Protein AF-0000000083739639 (afdb_homodimer)

Nearest PDB structures (foldseek):
  6gbi-assembly1_A  TM=9.596E-01  e=5.042E-17  Homo sapiens
  6ib6-assembly1_A  TM=8.049E-01  e=4.295E-11  Homo sapiens
  6zso-assembly1_A  TM=8.473E-01  e=1.471E-09  Homo sapiens
  6ion-assembly1_A  TM=6.118E-01  e=7.808E-02  Homo sapiens
  1ywh-assembly2_A  TM=6.141E-01  e=2.746E-01  Homo sapiens

Foldseek 3Di:
DPPPPDPVVVVVVVVVVVVVVVVVPDDDDDPVCQQVDDDPPAPDGPWADAQFDWFDQDLCRSRVPGDDDIADPQFFKKKWKFKAALVQGTGTIGIHTHHCVVAPDFFWDQPVPPRMIMGMAIEGGHHPPSDHDRHRVRRYYYYDDPPCPVPCPVPCPVPCPPPVPPCVVCPVPPDDD/DPPPPDPVVVVVVVVVVVVVCVVVPDDDDDPVCQQVDDDPPAPDGPWADAQFDWFDQDLCRSRVPGDDDIADPQFFKKKWKFKAALVQGTGTIGIHTHHCVVAPDFAWDQPVVPRMIMGMAMEGGHHPPSDHDRHRVRRYYYYDDPPCPVPCPVPCPVPCPVPVPPCVVPPDDDPDD

Structure (mmCIF, N/CA/C/O backbone):
data_AF-0000000083739639-model_v1
#
loop_
_entity.id
_entity.type
_entity.pdbx_description
1 polymer 'Ly6/PLAUR domain-containing protein 6'
#
loop_
_atom_site.group_PDB
_atom_site.id
_atom_site.type_symbol
_atom_site.label_atom_id
_atom_site.label_alt_id
_atom_site.label_comp_id
_atom_site.label_asym_id
_atom_site.label_entity_id
_atom_site.label_seq_id
_atom_site.pdbx_PDB_ins_code
_atom_site.Cartn_x
_atom_site.Cartn_y
_atom_site.Cartn_z
_atom_site.occupancy
_atom_site.B_iso_or_equiv
_atom_site.auth_seq_id
_atom_site.auth_comp_id
_atom_site.auth_asym_id
_atom_site.auth_atom_id
_atom_site.pdbx_PDB_model_num
ATOM 1 N N . MET A 1 1 ? -12.094 55.438 -27.062 1 31.75 1 MET A N 1
ATOM 2 C CA . MET A 1 1 ? -11.531 55.406 -25.703 1 31.75 1 MET A CA 1
ATOM 3 C C . MET A 1 1 ? -11.375 53.969 -25.203 1 31.75 1 MET A C 1
ATOM 5 O O . MET A 1 1 ? -12.375 53.281 -24.969 1 31.75 1 MET A O 1
ATOM 9 N N . MET A 1 2 ? -10.508 53.156 -25.875 1 42.41 2 MET A N 1
ATOM 10 C CA . MET A 1 2 ? -10.102 51.812 -25.531 1 42.41 2 MET A CA 1
ATOM 11 C C . MET A 1 2 ? -9.727 51.719 -24.047 1 42.41 2 MET A C 1
ATOM 13 O O . MET A 1 2 ? -8.914 52.5 -23.562 1 42.41 2 MET A O 1
ATOM 17 N N . ALA A 1 3 ? -10.711 51.438 -23.188 1 51.47 3 ALA A N 1
ATOM 18 C CA . ALA A 1 3 ? -10.484 51.25 -21.75 1 51.47 3 ALA A CA 1
ATOM 19 C C . ALA A 1 3 ? -9.203 50.469 -21.5 1 51.47 3 ALA A C 1
ATOM 21 O O . ALA A 1 3 ? -9.008 49.375 -22.078 1 51.47 3 ALA A O 1
ATOM 22 N N . HIS A 1 4 ? -8.062 51.031 -21.359 1 52.66 4 HIS A N 1
ATOM 23 C CA . HIS A 1 4 ? -6.809 50.531 -20.797 1 52.66 4 HIS A CA 1
ATOM 24 C C . HIS A 1 4 ? -7.066 49.656 -19.594 1 52.66 4 HIS A C 1
ATOM 26 O O . HIS A 1 4 ? -7.426 50.156 -18.516 1 52.66 4 HIS A O 1
ATOM 32 N N . TRP A 1 5 ? -7.68 48.562 -19.812 1 58.59 5 TRP A N 1
ATOM 33 C CA . TRP A 1 5 ? -7.68 47.656 -18.656 1 58.59 5 TRP A CA 1
ATOM 34 C C . TRP A 1 5 ? -6.332 47.688 -17.938 1 58.59 5 TRP A C 1
ATOM 36 O O . TRP A 1 5 ? -5.289 47.438 -18.547 1 58.59 5 TRP A O 1
ATOM 46 N N . PRO A 1 6 ? -6.254 48.312 -16.75 1 66.88 6 PRO A N 1
ATOM 47 C CA . PRO A 1 6 ? -4.973 48.531 -16.062 1 66.88 6 PRO A CA 1
ATOM 48 C C . PRO A 1 6 ? -4.172 47.25 -15.875 1 66.88 6 PRO A C 1
ATOM 50 O O . PRO A 1 6 ? -4.754 46.156 -15.789 1 66.88 6 PRO A O 1
ATOM 53 N N . LYS A 1 7 ? -2.846 47.156 -16.25 1 74.31 7 LYS A N 1
ATOM 54 C CA . LYS A 1 7 ? -1.815 46.156 -16.016 1 74.31 7 LYS A CA 1
ATOM 55 C C . LYS A 1 7 ? -2.064 45.406 -14.711 1 74.31 7 LYS A C 1
ATOM 57 O O . LYS A 1 7 ? -1.839 44.188 -14.633 1 74.31 7 LYS A O 1
ATOM 62 N N . VAL A 1 8 ? -2.805 46.031 -13.805 1 76.44 8 VAL A N 1
ATOM 63 C CA . VAL A 1 8 ? -3.033 45.469 -12.484 1 76.44 8 VAL A CA 1
ATOM 64 C C . VAL A 1 8 ? -4.078 44.344 -12.578 1 76.44 8 VAL A C 1
ATOM 66 O O . VAL A 1 8 ? -3.963 43.312 -11.914 1 76.44 8 VAL A O 1
ATOM 69 N N . ALA A 1 9 ? -4.98 44.531 -13.531 1 79.94 9 ALA A N 1
ATOM 70 C CA . ALA A 1 9 ? -6.039 43.531 -13.664 1 79.94 9 ALA A CA 1
ATOM 71 C C . ALA A 1 9 ? -5.5 42.219 -14.234 1 79.94 9 ALA A C 1
ATOM 73 O O . ALA A 1 9 ? -5.906 41.125 -13.82 1 79.94 9 ALA A O 1
ATOM 74 N N . TRP A 1 10 ? -4.531 42.344 -15.117 1 79.56 10 TRP A N 1
ATOM 75 C CA . TRP A 1 10 ? -3.936 41.156 -15.727 1 79.56 10 TRP A CA 1
ATOM 76 C C . TRP A 1 10 ? -3.125 40.375 -14.695 1 79.56 10 TRP A C 1
ATOM 78 O O . TRP A 1 10 ? -3.184 39.125 -14.664 1 79.56 10 TRP A O 1
ATOM 88 N N . VAL A 1 11 ? -2.434 41.125 -13.836 1 79.12 11 VAL A N 1
ATOM 89 C CA . VAL A 1 11 ? -1.638 40.469 -12.805 1 79.12 11 VAL A CA 1
ATOM 90 C C . VAL A 1 11 ? -2.559 39.75 -11.82 1 79.12 11 VAL A C 1
ATOM 92 O O . VAL A 1 11 ? -2.27 38.625 -11.398 1 79.12 11 VAL A O 1
ATOM 95 N N . LEU A 1 12 ? -3.719 40.375 -11.602 1 80 12 LEU A N 1
ATOM 96 C CA . LEU A 1 12 ? -4.668 39.75 -10.68 1 80 12 LEU A CA 1
ATOM 97 C C . LEU A 1 12 ? -5.281 38.5 -11.297 1 80 12 LEU A C 1
ATOM 99 O O . LEU A 1 12 ? -5.441 37.469 -10.617 1 80 12 LEU A O 1
ATOM 103 N N . LEU A 1 13 ? -5.555 38.594 -12.523 1 80.12 13 LEU A N 1
ATOM 104 C CA . LEU A 1 13 ? -6.109 37.438 -13.219 1 80.12 13 LEU A CA 1
ATOM 105 C C . LEU A 1 13 ? -5.105 36.312 -13.25 1 80.12 13 LEU A C 1
ATOM 107 O O . LEU A 1 13 ? -5.469 35.156 -13.039 1 80.12 13 LEU A O 1
ATOM 111 N N . LEU A 1 14 ? -3.852 36.625 -13.5 1 80.25 14 LEU A N 1
ATOM 112 C CA . LEU A 1 14 ? -2.814 35.594 -13.562 1 80.25 14 LEU A CA 1
ATOM 113 C C . LEU A 1 14 ? -2.58 34.969 -12.188 1 80.25 14 LEU A C 1
ATOM 115 O O . LEU A 1 14 ? -2.328 33.75 -12.086 1 80.25 14 LEU A O 1
ATOM 119 N N . THR A 1 15 ? -2.721 35.719 -11.195 1 77.25 15 THR A N 1
ATOM 120 C CA . THR A 1 15 ? -2.547 35.188 -9.844 1 77.25 15 THR A CA 1
ATOM 121 C C . THR A 1 15 ? -3.723 34.312 -9.461 1 77.25 15 THR A C 1
ATOM 123 O O . THR A 1 15 ? -3.537 33.281 -8.82 1 77.25 15 THR A O 1
ATOM 126 N N . VAL A 1 16 ? -4.875 34.625 -9.828 1 76.19 16 VAL A N 1
ATOM 127 C CA . VAL A 1 16 ? -6.051 33.844 -9.516 1 76.19 16 VAL A CA 1
ATOM 128 C C . VAL A 1 16 ? -5.984 32.5 -10.273 1 76.19 16 VAL A C 1
ATOM 130 O O . VAL A 1 16 ? -6.309 31.453 -9.719 1 76.19 16 VAL A O 1
ATOM 133 N N . ILE A 1 17 ? -5.551 32.562 -11.406 1 72 17 ILE A N 1
ATOM 134 C CA . ILE A 1 17 ? -5.434 31.359 -12.203 1 72 17 ILE A CA 1
ATOM 135 C C . ILE A 1 17 ? -4.348 30.453 -11.617 1 72 17 ILE A C 1
ATOM 137 O O . ILE A 1 17 ? -4.527 29.25 -11.531 1 72 17 ILE A O 1
ATOM 141 N N . ALA A 1 18 ? -3.234 31.062 -11.203 1 67.62 18 ALA A N 1
ATOM 142 C CA . ALA A 1 18 ? -2.162 30.281 -10.586 1 67.62 18 ALA A CA 1
ATOM 143 C C . ALA A 1 18 ? -2.641 29.625 -9.297 1 67.62 18 ALA A C 1
ATOM 145 O O . ALA A 1 18 ? -2.352 28.438 -9.055 1 67.62 18 ALA A O 1
ATOM 146 N N . ASP A 1 19 ? -3.373 30.312 -8.539 1 65.56 19 ASP A N 1
ATOM 147 C CA . ASP A 1 19 ? -3.932 29.781 -7.305 1 65.56 19 ASP A CA 1
ATOM 148 C C . ASP A 1 19 ? -4.91 28.641 -7.598 1 65.56 19 ASP A C 1
ATOM 150 O O . ASP A 1 19 ? -4.93 27.641 -6.883 1 65.56 19 ASP A O 1
ATOM 154 N N . TRP A 1 20 ? -5.711 28.891 -8.578 1 63.62 20 TRP A N 1
ATOM 155 C CA . TRP A 1 20 ? -6.66 27.859 -8.977 1 63.62 20 TRP A CA 1
ATOM 156 C C . TRP A 1 20 ? -5.93 26.609 -9.477 1 63.62 20 TRP A C 1
ATOM 158 O O . TRP A 1 20 ? -6.328 25.484 -9.164 1 63.62 20 TRP A O 1
ATOM 168 N N . LEU A 1 21 ? -4.918 26.875 -10.148 1 60.72 21 LEU A N 1
ATOM 169 C CA . LEU A 1 21 ? -4.117 25.766 -10.648 1 60.72 21 LEU A CA 1
ATOM 170 C C . LEU A 1 21 ? -3.445 25.016 -9.5 1 60.72 21 LEU A C 1
ATOM 172 O O . LEU A 1 21 ? -3.381 23.781 -9.508 1 60.72 21 LEU A O 1
ATOM 176 N N . GLU A 1 22 ? -2.953 25.797 -8.609 1 59.5 22 GLU A N 1
ATOM 177 C CA . GLU A 1 22 ? -2.35 25.172 -7.445 1 59.5 22 GLU A CA 1
ATOM 178 C C . GLU A 1 22 ? -3.393 24.406 -6.629 1 59.5 22 GLU A C 1
ATOM 180 O O . GLU A 1 22 ? -3.127 23.297 -6.145 1 59.5 22 GLU A O 1
ATOM 185 N N . ALA A 1 23 ? -4.438 25.062 -6.406 1 57.44 23 ALA A N 1
ATOM 186 C CA . ALA A 1 23 ? -5.52 24.422 -5.668 1 57.44 23 ALA A CA 1
ATOM 187 C C . ALA A 1 23 ? -6.02 23.172 -6.395 1 57.44 23 ALA A C 1
ATOM 189 O O . ALA A 1 23 ? -6.34 22.172 -5.762 1 57.44 23 ALA A O 1
ATOM 190 N N . ALA A 1 24 ? -6.25 23.359 -7.723 1 54.12 24 ALA A N 1
ATOM 191 C CA . ALA A 1 24 ? -6.73 22.234 -8.523 1 54.12 24 ALA A CA 1
ATOM 192 C C . ALA A 1 24 ? -5.715 21.094 -8.531 1 54.12 24 ALA A C 1
ATOM 194 O O . ALA A 1 24 ? -6.09 19.922 -8.625 1 54.12 24 ALA A O 1
ATOM 195 N N . GLN A 1 25 ? -4.453 21.484 -8.406 1 55.44 25 GLN A N 1
ATOM 196 C CA . GLN A 1 25 ? -3.432 20.453 -8.562 1 55.44 25 GLN A CA 1
ATOM 197 C C . GLN A 1 25 ? -3.195 19.719 -7.246 1 55.44 25 GLN A C 1
ATOM 199 O O . GLN A 1 25 ? -2.602 18.641 -7.23 1 55.44 25 GLN A O 1
ATOM 204 N N . SER A 1 26 ? -3.812 20.203 -6.168 1 63.97 26 SER A N 1
ATOM 205 C CA . SER A 1 26 ? -3.312 19.594 -4.941 1 63.97 26 SER A CA 1
ATOM 206 C C . SER A 1 26 ? -4.156 18.375 -4.543 1 63.97 26 SER A C 1
ATOM 208 O O . SER A 1 26 ? -5.305 18.531 -4.117 1 63.97 26 SER A O 1
ATOM 210 N N . ARG A 1 27 ? -3.963 17.328 -5.223 1 81.69 27 ARG A N 1
ATOM 211 C CA . ARG A 1 27 ? -4.711 16.141 -4.816 1 81.69 27 ARG A CA 1
ATOM 212 C C . ARG A 1 27 ? -4.012 15.414 -3.672 1 81.69 27 ARG A C 1
ATOM 214 O O . ARG A 1 27 ? -2.816 15.617 -3.443 1 81.69 27 ARG A O 1
ATOM 221 N N . ASP A 1 28 ? -4.879 14.727 -2.943 1 87.75 28 ASP A N 1
ATOM 222 C CA . ASP A 1 28 ? -4.312 14.008 -1.806 1 87.75 28 ASP A CA 1
ATOM 223 C C . ASP A 1 28 ? -3.646 12.711 -2.254 1 87.75 28 ASP A C 1
ATOM 225 O O . ASP A 1 28 ? -3.957 12.188 -3.324 1 87.75 28 ASP A O 1
ATOM 229 N N . PHE A 1 29 ? -2.705 12.266 -1.492 1 93.5 29 PHE A N 1
ATOM 230 C CA . PHE A 1 29 ? -2.025 10.992 -1.725 1 93.5 29 PHE A CA 1
ATOM 231 C C . PHE A 1 29 ? -2.979 9.828 -1.511 1 93.5 29 PHE A C 1
ATOM 233 O O . PHE A 1 29 ? -3.672 9.758 -0.493 1 93.5 29 PHE A O 1
ATOM 240 N N . THR A 1 30 ? -3.047 8.93 -2.453 1 91.12 30 THR A N 1
ATOM 241 C CA . THR A 1 30 ? -3.912 7.762 -2.361 1 91.12 30 THR A CA 1
ATOM 242 C C . THR A 1 30 ? -3.104 6.477 -2.504 1 91.12 30 THR A C 1
ATOM 244 O O . THR A 1 30 ? -1.913 6.52 -2.822 1 91.12 30 THR A O 1
ATOM 247 N N . VAL A 1 31 ? -3.77 5.418 -2.271 1 89.88 31 VAL A N 1
ATOM 248 C CA . VAL A 1 31 ? -3.164 4.094 -2.379 1 89.88 31 VAL A CA 1
ATOM 249 C C . VAL A 1 31 ? -2.611 3.891 -3.787 1 89.88 31 VAL A C 1
ATOM 251 O O . VAL A 1 31 ? -1.568 3.258 -3.967 1 89.88 31 VAL A O 1
ATOM 254 N N . LYS A 1 32 ? -3.264 4.363 -4.75 1 89.69 32 LYS A N 1
ATOM 255 C CA . LYS A 1 32 ? -2.816 4.219 -6.133 1 89.69 32 LYS A CA 1
ATOM 256 C C . LYS A 1 32 ? -1.468 4.895 -6.348 1 89.69 32 LYS A C 1
ATOM 258 O O . LYS A 1 32 ? -0.711 4.516 -7.246 1 89.69 32 LYS A O 1
ATOM 263 N N . ASP A 1 33 ? -1.167 5.895 -5.555 1 93.5 33 ASP A N 1
ATOM 264 C CA . ASP A 1 33 ? 0.083 6.633 -5.699 1 93.5 33 ASP A CA 1
ATOM 265 C C . ASP A 1 33 ? 1.278 5.785 -5.277 1 93.5 33 ASP A C 1
ATOM 267 O O . ASP A 1 33 ? 2.418 6.082 -5.637 1 93.5 33 ASP A O 1
ATOM 271 N N . ILE A 1 34 ? 1.021 4.773 -4.543 1 93.88 34 ILE A N 1
ATOM 272 C CA . ILE A 1 34 ? 2.094 3.887 -4.109 1 93.88 34 ILE A CA 1
ATOM 273 C C . ILE A 1 34 ? 2.781 3.273 -5.324 1 93.88 34 ILE A C 1
ATOM 275 O O . ILE A 1 34 ? 3.998 3.072 -5.324 1 93.88 34 ILE A O 1
ATOM 279 N N . ILE A 1 35 ? 2.01 3.021 -6.367 1 94.06 35 ILE A N 1
ATOM 280 C CA . ILE A 1 35 ? 2.51 2.375 -7.578 1 94.06 35 ILE A CA 1
ATOM 281 C C . ILE A 1 35 ? 3.574 3.256 -8.227 1 94.06 35 ILE A C 1
ATOM 283 O O . ILE A 1 35 ? 4.512 2.75 -8.852 1 94.06 35 ILE A O 1
ATOM 287 N N . PHE A 1 36 ? 3.525 4.484 -7.969 1 92.69 36 PHE A N 1
ATOM 288 C CA . PHE A 1 36 ? 4.406 5.422 -8.656 1 92.69 36 PHE A CA 1
ATOM 289 C C . PHE A 1 36 ? 5.582 5.809 -7.766 1 92.69 36 PHE A C 1
ATOM 291 O O . PHE A 1 36 ? 6.391 6.668 -8.133 1 92.69 36 PHE A O 1
ATOM 298 N N . LEU A 1 37 ? 5.617 5.23 -6.66 1 92.62 37 LEU A N 1
ATOM 299 C CA . LEU A 1 37 ? 6.684 5.574 -5.723 1 92.62 37 LEU A CA 1
ATOM 300 C C . LEU A 1 37 ? 8.016 5 -6.18 1 92.62 37 LEU A C 1
ATOM 302 O O . LEU A 1 37 ? 8.086 3.844 -6.605 1 92.62 37 LEU A O 1
ATOM 306 N N . HIS A 1 38 ? 8.992 5.867 -6.086 1 87.75 38 HIS A N 1
ATOM 307 C CA . HIS A 1 38 ? 10.398 5.5 -6.211 1 87.75 38 HIS A CA 1
ATOM 308 C C . HIS A 1 38 ? 11.242 6.164 -5.129 1 87.75 38 HIS A C 1
ATOM 310 O O . HIS A 1 38 ? 11.977 7.121 -5.406 1 87.75 38 HIS A O 1
ATOM 316 N N . PRO A 1 39 ? 11.156 5.547 -4.008 1 84.38 39 PRO A N 1
ATOM 317 C CA . PRO A 1 39 ? 11.883 6.207 -2.918 1 84.38 39 PRO A CA 1
ATOM 318 C C . PRO A 1 39 ? 13.375 6.352 -3.203 1 84.38 39 PRO A C 1
ATOM 320 O O . PRO A 1 39 ? 13.914 5.645 -4.055 1 84.38 39 PRO A O 1
ATOM 323 N N . SER A 1 40 ? 13.984 7.316 -2.508 1 80.31 40 SER A N 1
ATOM 324 C CA . SER A 1 40 ? 15.406 7.574 -2.693 1 80.31 40 SER A CA 1
ATOM 325 C C . SER A 1 40 ? 16.25 6.477 -2.057 1 80.31 40 SER A C 1
ATOM 327 O O . SER A 1 40 ? 17.422 6.305 -2.41 1 80.31 40 SER A O 1
ATOM 329 N N . THR A 1 41 ? 15.711 5.676 -1.213 1 84 41 THR A N 1
ATOM 330 C CA . THR A 1 41 ? 16.438 4.648 -0.479 1 84 41 THR A CA 1
ATOM 331 C C . THR A 1 41 ? 16.375 3.311 -1.215 1 84 41 THR A C 1
ATOM 333 O O . THR A 1 41 ? 16.438 2.25 -0.591 1 84 41 THR A O 1
ATOM 336 N N . THR A 1 42 ? 16.328 3.33 -2.471 1 90.12 42 THR A N 1
ATOM 337 C CA . THR A 1 42 ? 16.281 2.107 -3.264 1 90.12 42 THR A CA 1
ATOM 338 C C . THR A 1 42 ? 17.703 1.602 -3.543 1 90.12 42 THR A C 1
ATOM 340 O O . THR A 1 42 ? 18.656 2.381 -3.535 1 90.12 42 THR A O 1
ATOM 343 N N . PRO A 1 43 ? 17.875 0.283 -3.727 1 92.69 43 PRO A N 1
ATOM 344 C CA . PRO A 1 43 ? 19.203 -0.284 -3.988 1 92.69 43 PRO A CA 1
ATOM 345 C C . PRO A 1 43 ? 19.781 0.161 -5.332 1 92.69 43 PRO A C 1
ATOM 347 O O . PRO A 1 43 ? 20.984 0.08 -5.543 1 92.69 43 PRO A O 1
ATOM 350 N N . HIS A 1 44 ? 19.047 0.568 -6.258 1 92.94 44 HIS A N 1
ATOM 351 C CA . HIS A 1 44 ? 19.422 1.094 -7.566 1 92.94 44 HIS A CA 1
ATOM 352 C C . HIS A 1 44 ? 18.359 2.051 -8.102 1 92.94 44 HIS A C 1
ATOM 354 O O . HIS A 1 44 ? 17.203 1.995 -7.688 1 92.94 44 HIS A O 1
ATOM 360 N N . PRO A 1 45 ? 18.766 2.992 -8.961 1 90 45 PRO A N 1
ATOM 361 C CA . PRO A 1 45 ? 17.781 3.943 -9.5 1 90 45 PRO A CA 1
ATOM 362 C C . PRO A 1 45 ? 16.578 3.256 -10.117 1 90 45 PRO A C 1
ATOM 364 O O . PRO A 1 45 ? 16.719 2.311 -10.891 1 90 45 PRO A O 1
ATOM 367 N N . GLY A 1 46 ? 15.461 3.75 -9.664 1 90.44 46 GLY A N 1
ATOM 368 C CA . GLY A 1 46 ? 14.234 3.213 -10.234 1 90.44 46 GLY A CA 1
ATOM 369 C C . GLY A 1 46 ? 13.781 1.925 -9.57 1 90.44 46 GLY A C 1
ATOM 370 O O . GLY A 1 46 ? 12.938 1.203 -10.109 1 90.44 46 GLY A O 1
ATOM 371 N N . GLY A 1 47 ? 14.391 1.639 -8.492 1 95.06 47 GLY A N 1
ATOM 372 C CA . GLY A 1 47 ? 14.023 0.422 -7.789 1 95.06 47 GLY A CA 1
ATOM 373 C C . GLY A 1 47 ? 12.555 0.356 -7.434 1 95.06 47 GLY A C 1
ATOM 374 O O . GLY A 1 47 ? 11.945 1.371 -7.086 1 95.06 47 GLY A O 1
ATOM 375 N N . PHE A 1 48 ? 12.055 -0.792 -7.562 1 96.38 48 PHE A N 1
ATOM 376 C CA . PHE A 1 48 ? 10.656 -1.056 -7.242 1 96.38 48 PHE A CA 1
ATOM 377 C C . PHE A 1 48 ? 10.484 -2.461 -6.68 1 96.38 48 PHE A C 1
ATOM 379 O O . PHE A 1 48 ? 11.422 -3.268 -6.715 1 96.38 48 PHE A O 1
ATOM 386 N N . LYS A 1 49 ? 9.32 -2.666 -6.094 1 97.19 49 LYS A N 1
ATOM 387 C CA . LYS A 1 49 ? 9.023 -3.971 -5.512 1 97.19 49 LYS A CA 1
ATOM 388 C C . LYS A 1 49 ? 7.812 -4.609 -6.191 1 97.19 49 LYS A C 1
ATOM 390 O O . LYS A 1 49 ? 6.949 -3.91 -6.723 1 97.19 49 LYS A O 1
ATOM 395 N N . CYS A 1 50 ? 7.777 -5.887 -6.18 1 98.38 50 CYS A N 1
ATOM 396 C CA . CYS A 1 50 ? 6.609 -6.684 -6.543 1 98.38 50 CYS A CA 1
ATOM 397 C C . CYS A 1 50 ? 6.223 -7.629 -5.41 1 98.38 50 CYS A C 1
ATOM 399 O O . CYS A 1 50 ? 7.082 -8.086 -4.652 1 98.38 50 CYS A O 1
ATOM 401 N N . PHE A 1 51 ? 4.957 -7.871 -5.352 1 98.19 51 PHE A N 1
ATOM 402 C CA . PHE A 1 51 ? 4.645 -9.086 -4.613 1 98.19 51 PHE A CA 1
ATOM 403 C C . PHE A 1 51 ? 5.219 -10.312 -5.316 1 98.19 51 PHE A C 1
ATOM 405 O O . PHE A 1 51 ? 5.07 -10.461 -6.531 1 98.19 51 PHE A O 1
ATOM 412 N N . THR A 1 52 ? 5.895 -11.148 -4.484 1 98.44 52 THR A N 1
ATOM 413 C CA . THR A 1 52 ? 6.52 -12.32 -5.094 1 98.44 52 THR A CA 1
ATOM 414 C C . THR A 1 52 ? 6.16 -13.586 -4.32 1 98.44 52 THR A C 1
ATOM 416 O O . THR A 1 52 ? 6.188 -13.602 -3.09 1 98.44 52 THR A O 1
ATOM 419 N N . CYS A 1 53 ? 5.766 -14.594 -5.039 1 98.31 53 CYS A N 1
ATOM 420 C CA . CYS A 1 53 ? 5.484 -15.922 -4.512 1 98.31 53 CYS A CA 1
ATOM 421 C C . CYS A 1 53 ? 5.527 -16.969 -5.617 1 98.31 53 CYS A C 1
ATOM 423 O O . CYS A 1 53 ? 5.574 -16.625 -6.801 1 98.31 53 CYS A O 1
ATOM 425 N N . LYS A 1 54 ? 5.582 -18.234 -5.184 1 98.62 54 LYS A N 1
ATOM 426 C CA . LYS A 1 54 ? 5.582 -19.359 -6.121 1 98.62 54 LYS A CA 1
ATOM 427 C C . LYS A 1 54 ? 4.523 -20.391 -5.738 1 98.62 54 LYS A C 1
ATOM 429 O O . LYS A 1 54 ? 4.555 -20.938 -4.633 1 98.62 54 LYS A O 1
ATOM 434 N N . ASP A 1 55 ? 3.607 -20.594 -6.648 1 98.38 55 ASP A N 1
ATOM 435 C CA . ASP A 1 55 ? 2.604 -21.641 -6.559 1 98.38 55 ASP A CA 1
ATOM 436 C C . ASP A 1 55 ? 1.79 -21.516 -5.27 1 98.38 55 ASP A C 1
ATOM 438 O O . ASP A 1 55 ? 1.574 -22.5 -4.566 1 98.38 55 ASP A O 1
ATOM 442 N N . ALA A 1 56 ? 1.465 -20.359 -4.918 1 97.88 56 ALA A N 1
ATOM 443 C CA . ALA A 1 56 ? 0.55 -20.172 -3.797 1 97.88 56 ALA A CA 1
ATOM 444 C C . ALA A 1 56 ? -0.868 -20.609 -4.168 1 97.88 56 ALA A C 1
ATOM 446 O O . ALA A 1 56 ? -1.284 -20.469 -5.32 1 97.88 56 ALA A O 1
ATOM 447 N N . PRO A 1 57 ? -1.606 -21.094 -3.182 1 97.25 57 PRO A N 1
ATOM 448 C CA . PRO A 1 57 ? -2.943 -21.594 -3.51 1 97.25 57 PRO A CA 1
ATOM 449 C C . PRO A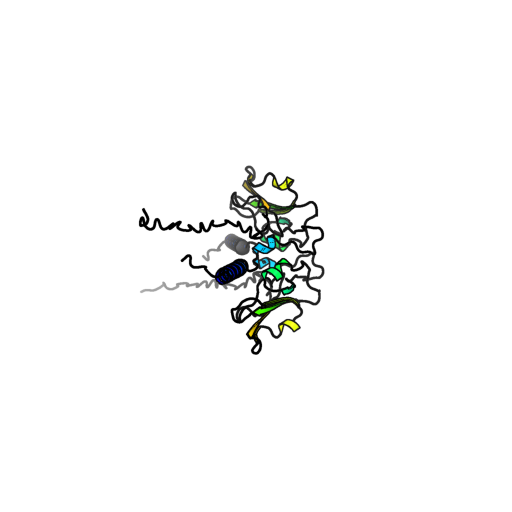 1 57 ? -3.914 -20.469 -3.885 1 97.25 57 PRO A C 1
ATOM 451 O O . PRO A 1 57 ? -4.895 -20.719 -4.59 1 97.25 57 PRO A O 1
ATOM 454 N N . ASP A 1 58 ? -3.682 -19.266 -3.371 1 96.75 58 ASP A N 1
ATOM 455 C CA . ASP A 1 58 ? -4.516 -18.109 -3.703 1 96.75 58 ASP A CA 1
ATOM 456 C C . ASP A 1 58 ? -3.762 -16.797 -3.477 1 96.75 58 ASP A C 1
ATOM 458 O O . ASP A 1 58 ? -2.598 -16.812 -3.072 1 96.75 58 ASP A O 1
ATOM 462 N N . ASN A 1 59 ? -4.488 -15.672 -3.809 1 97.75 59 ASN A N 1
ATOM 463 C CA . ASN A 1 59 ? -3.889 -14.344 -3.734 1 97.75 59 ASN A CA 1
ATOM 464 C C . ASN A 1 59 ? -3.531 -13.977 -2.297 1 97.75 59 ASN A C 1
ATOM 466 O O . ASN A 1 59 ? -2.504 -13.336 -2.053 1 97.75 59 ASN A O 1
ATOM 470 N N . TYR A 1 60 ? -4.387 -14.328 -1.381 1 96.81 60 TYR A N 1
ATOM 471 C CA . TYR A 1 60 ? -4.188 -13.961 0.018 1 96.81 60 TYR A CA 1
ATOM 472 C C . TYR A 1 60 ? -2.898 -14.57 0.561 1 96.81 60 TYR A C 1
ATOM 474 O O . TYR A 1 60 ? -2.061 -13.867 1.126 1 96.81 60 TYR A O 1
ATOM 482 N N . GLU A 1 61 ? -2.713 -15.812 0.317 1 96.12 61 GLU A N 1
ATOM 483 C CA . GLU A 1 61 ? -1.524 -16.516 0.79 1 96.12 61 GLU A CA 1
ATOM 484 C C . GLU A 1 61 ? -0.271 -16.016 0.073 1 96.12 61 GLU A C 1
ATOM 486 O O . GLU A 1 61 ? 0.791 -15.891 0.686 1 96.12 61 GLU A O 1
ATOM 491 N N . CYS A 1 62 ? -0.445 -15.711 -1.157 1 97.5 62 CYS A N 1
ATOM 492 C CA . CYS A 1 62 ? 0.691 -15.195 -1.911 1 97.5 62 CYS A CA 1
ATOM 493 C C . CYS A 1 62 ? 1.181 -13.875 -1.324 1 97.5 62 CYS A C 1
ATOM 495 O O . CYS A 1 62 ? 2.35 -13.75 -0.955 1 97.5 62 CYS A O 1
ATOM 497 N N . ASN A 1 63 ? 0.329 -12.938 -1.188 1 97.25 63 ASN A N 1
ATOM 498 C CA . ASN A 1 63 ? 0.708 -11.586 -0.792 1 97.25 63 ASN A CA 1
ATOM 499 C C . ASN A 1 63 ? 1.068 -11.516 0.688 1 97.25 63 ASN A C 1
ATOM 501 O O . ASN A 1 63 ? 1.974 -10.773 1.076 1 97.25 63 ASN A O 1
ATOM 505 N N . ARG A 1 64 ? 0.397 -12.289 1.471 1 94.19 64 ARG A N 1
ATOM 506 C CA . ARG A 1 64 ? 0.642 -12.211 2.908 1 94.19 64 ARG A CA 1
ATOM 507 C C . ARG A 1 64 ? 2.051 -12.688 3.248 1 94.19 64 ARG A C 1
ATOM 509 O O . ARG A 1 64 ? 2.674 -12.172 4.18 1 94.19 64 ARG A O 1
ATOM 516 N N . TRP A 1 65 ? 2.531 -13.625 2.471 1 94.44 65 TRP A N 1
ATOM 517 C CA . TRP A 1 65 ? 3.828 -14.203 2.793 1 94.44 65 TRP A CA 1
ATOM 518 C C . TRP A 1 65 ? 4.91 -13.688 1.848 1 94.44 65 TRP A C 1
ATOM 520 O O . TRP A 1 65 ? 6.055 -14.141 1.899 1 94.44 65 TRP A O 1
ATOM 530 N N . ALA A 1 66 ? 4.555 -12.789 1.027 1 96.25 66 ALA A N 1
ATOM 531 C CA . ALA A 1 66 ? 5.531 -12.242 0.087 1 96.25 66 ALA A CA 1
ATOM 532 C C . ALA A 1 66 ? 6.645 -11.5 0.82 1 96.25 66 ALA A C 1
ATOM 534 O O . ALA A 1 66 ? 6.379 -10.727 1.742 1 96.25 66 ALA A O 1
ATOM 535 N N . PRO A 1 67 ? 7.875 -11.711 0.444 1 95.69 67 PRO A N 1
ATOM 536 C CA . PRO A 1 67 ? 8.961 -10.938 1.06 1 95.69 67 PRO A CA 1
ATOM 537 C C . PRO A 1 67 ? 8.953 -9.469 0.64 1 95.69 67 PRO A C 1
ATOM 539 O O . PRO A 1 67 ? 8.5 -9.141 -0.462 1 95.69 67 PRO A O 1
ATOM 542 N N . ASP A 1 68 ? 9.398 -8.648 1.543 1 94.88 68 ASP A N 1
ATOM 543 C CA . ASP A 1 68 ? 9.57 -7.227 1.247 1 94.88 68 ASP A CA 1
ATOM 544 C C . ASP A 1 68 ? 10.961 -6.949 0.685 1 94.88 68 ASP A C 1
ATOM 546 O O . ASP A 1 68 ? 11.844 -6.473 1.402 1 94.88 68 ASP A O 1
ATOM 550 N N . VAL A 1 69 ? 11.125 -7.16 -0.596 1 95.69 69 VAL A N 1
ATOM 551 C CA . VAL A 1 69 ? 12.43 -7.012 -1.239 1 95.69 69 VAL A CA 1
ATOM 552 C C . VAL A 1 69 ? 12.266 -6.305 -2.582 1 95.69 69 VAL A C 1
ATOM 554 O O . VAL A 1 69 ? 11.281 -6.531 -3.293 1 95.69 69 VAL A O 1
ATOM 557 N N . TYR A 1 70 ? 13.227 -5.465 -2.842 1 97 70 TYR A N 1
ATOM 558 C CA . TYR A 1 70 ? 13.227 -4.797 -4.137 1 97 70 TYR A CA 1
ATOM 559 C C . TYR A 1 70 ? 13.523 -5.781 -5.262 1 97 70 TYR A C 1
ATOM 561 O O . TYR A 1 70 ? 14.289 -6.738 -5.07 1 97 70 TYR A O 1
ATOM 569 N N . CYS A 1 71 ? 13.008 -5.504 -6.406 1 98 71 CYS A N 1
ATOM 570 C CA . CYS A 1 71 ? 13.273 -6.297 -7.602 1 98 71 CYS A CA 1
ATOM 571 C C . CYS A 1 71 ? 14.719 -6.121 -8.055 1 98 71 CYS A C 1
ATOM 573 O O . CYS A 1 71 ? 15.312 -5.059 -7.855 1 98 71 CYS A O 1
ATOM 575 N N . PRO A 1 72 ? 15.258 -7.203 -8.648 1 97.69 72 PRO A N 1
ATOM 576 C CA . PRO A 1 72 ? 16.609 -7.074 -9.203 1 97.69 72 PRO A CA 1
ATOM 577 C C . PRO A 1 72 ? 16.719 -5.922 -10.203 1 97.69 72 PRO A C 1
ATOM 579 O O . PRO A 1 72 ? 15.734 -5.543 -10.836 1 97.69 72 PRO A O 1
ATOM 582 N N . ARG A 1 73 ? 17.922 -5.406 -10.344 1 96.5 73 ARG A N 1
ATOM 583 C CA . ARG A 1 73 ? 18.203 -4.23 -11.156 1 96.5 73 ARG A CA 1
ATOM 584 C C . ARG A 1 73 ? 17.781 -4.441 -12.602 1 96.5 73 ARG A C 1
ATOM 586 O O . ARG A 1 73 ? 17.328 -3.506 -13.266 1 96.5 73 ARG A O 1
ATOM 593 N N . ASP A 1 74 ? 17.812 -5.707 -13.055 1 96.44 74 ASP A N 1
ATOM 594 C CA . ASP A 1 74 ? 17.562 -5.953 -14.469 1 96.44 74 ASP A CA 1
ATOM 595 C C . ASP A 1 74 ? 16.078 -6.129 -14.742 1 96.44 74 ASP A C 1
ATOM 597 O O . ASP A 1 74 ? 15.648 -6.203 -15.891 1 96.44 74 ASP A O 1
ATOM 601 N N . SER A 1 75 ? 15.281 -6.121 -13.742 1 97.56 75 SER A N 1
ATOM 602 C CA . SER A 1 75 ? 13.836 -6.266 -13.891 1 97.56 75 SER A CA 1
ATOM 603 C C . SER A 1 75 ? 13.172 -4.922 -14.148 1 97.56 75 SER A C 1
ATOM 605 O O . SER A 1 75 ? 13.734 -3.871 -13.836 1 97.56 75 SER A O 1
ATOM 607 N N . ARG A 1 76 ? 11.93 -5.016 -14.734 1 96.62 76 ARG A N 1
ATOM 608 C CA . ARG A 1 76 ? 11.219 -3.77 -15.008 1 96.62 76 ARG A CA 1
ATOM 609 C C . ARG A 1 76 ? 9.734 -3.904 -14.68 1 96.62 76 ARG A C 1
ATOM 611 O O . ARG A 1 76 ? 9.047 -2.904 -14.477 1 96.62 76 ARG A O 1
ATOM 618 N N . TYR A 1 77 ? 9.281 -5.121 -14.57 1 98 77 TYR A N 1
ATOM 619 C CA . TYR A 1 77 ? 7.84 -5.328 -14.453 1 98 77 TYR A CA 1
ATOM 620 C C . TYR A 1 77 ? 7.527 -6.375 -13.391 1 98 77 TYR A C 1
ATOM 622 O O . TYR A 1 77 ? 8.406 -7.137 -12.977 1 98 77 TYR A O 1
ATOM 630 N N . CYS A 1 78 ? 6.32 -6.316 -12.906 1 98.75 78 CYS A N 1
ATOM 631 C CA . CYS A 1 78 ? 5.766 -7.383 -12.078 1 98.75 78 CYS A CA 1
ATOM 632 C C . CYS A 1 78 ? 4.883 -8.312 -12.906 1 98.75 78 CYS A C 1
ATOM 634 O O . CYS A 1 78 ? 3.949 -7.855 -13.57 1 98.75 78 CYS A O 1
ATOM 636 N N . TYR A 1 79 ? 5.195 -9.586 -12.812 1 98.81 79 TYR A N 1
ATOM 637 C CA . TYR A 1 79 ? 4.469 -10.625 -13.531 1 98.81 79 TYR A CA 1
ATOM 638 C C . TYR A 1 79 ? 3.568 -11.414 -12.586 1 98.81 79 TYR A C 1
ATOM 640 O O . TYR A 1 79 ? 3.969 -11.742 -11.461 1 98.81 79 TYR A O 1
ATOM 648 N N . THR A 1 80 ? 2.354 -11.711 -13.094 1 98.88 80 THR A N 1
ATOM 649 C CA . THR A 1 80 ? 1.435 -12.531 -12.312 1 98.88 80 THR A CA 1
ATOM 650 C C . THR A 1 80 ? 0.867 -13.672 -13.148 1 98.88 80 THR A C 1
ATOM 652 O O . THR A 1 80 ? 0.346 -13.438 -14.242 1 98.88 80 THR A O 1
ATOM 655 N N . PHE A 1 81 ? 1.062 -14.883 -12.633 1 98.44 81 PHE A N 1
ATOM 656 C CA . PHE A 1 81 ? 0.462 -16.109 -13.148 1 98.44 81 PHE A CA 1
ATOM 657 C C . PHE A 1 81 ? -0.669 -16.578 -12.25 1 98.44 81 PHE A C 1
ATOM 659 O O . PHE A 1 81 ? -0.479 -16.734 -11.039 1 98.44 81 PHE A O 1
ATOM 666 N N . HIS A 1 82 ? -1.854 -16.75 -12.844 1 98 82 HIS A N 1
ATOM 667 C CA . HIS A 1 82 ? -3.016 -17.188 -12.07 1 98 82 HIS A CA 1
ATOM 668 C C . HIS A 1 82 ? -3.719 -18.344 -12.75 1 98 82 HIS A C 1
ATOM 670 O O . HIS A 1 82 ? -4.25 -18.203 -13.852 1 98 8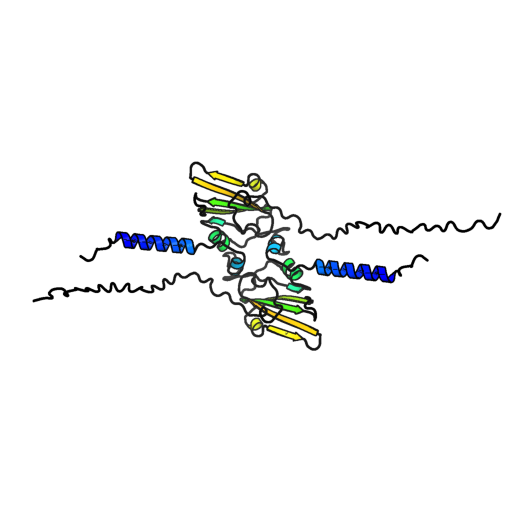2 HIS A O 1
ATOM 676 N N . MET A 1 83 ? -3.691 -19.484 -12.055 1 97.31 83 MET A N 1
ATOM 677 C CA . MET A 1 83 ? -4.395 -20.672 -12.539 1 97.31 83 MET A CA 1
ATOM 678 C C . MET A 1 83 ? -5.695 -20.875 -11.766 1 97.31 83 MET A C 1
ATOM 680 O O . MET A 1 83 ? -5.691 -20.922 -10.539 1 97.31 83 MET A O 1
ATOM 684 N N . MET A 1 84 ? -6.77 -21.141 -12.57 1 96.06 84 MET A N 1
ATOM 685 C CA . MET A 1 84 ? -8.094 -21.281 -11.969 1 96.06 84 MET A CA 1
ATOM 686 C C . MET A 1 84 ? -8.758 -22.578 -12.43 1 96.06 84 MET A C 1
ATOM 688 O O . MET A 1 84 ? -8.539 -23.031 -13.555 1 96.06 84 MET A O 1
ATOM 692 N N . ASP A 1 85 ? -9.57 -23.141 -11.57 1 94 85 ASP A N 1
ATOM 693 C CA . ASP A 1 85 ? -10.344 -24.328 -11.961 1 94 85 ASP A CA 1
ATOM 694 C C . ASP A 1 85 ? -11.609 -23.922 -12.719 1 94 85 ASP A C 1
ATOM 696 O O . ASP A 1 85 ? -11.812 -22.734 -13.008 1 94 85 ASP A O 1
ATOM 700 N N . THR A 1 86 ? -12.398 -24.875 -13.062 1 87.75 86 THR A N 1
ATOM 701 C CA . THR A 1 86 ? -13.562 -24.672 -13.922 1 87.75 86 THR A CA 1
ATOM 702 C C . THR A 1 86 ? -14.602 -23.797 -13.219 1 87.75 86 THR A C 1
ATOM 704 O O . THR A 1 86 ? -15.438 -23.172 -13.875 1 87.75 86 THR A O 1
ATOM 707 N N . LEU A 1 87 ? -14.562 -23.672 -11.922 1 88 87 LEU A N 1
ATOM 708 C CA . LEU A 1 87 ? -15.523 -22.891 -11.156 1 88 87 LEU A CA 1
ATOM 709 C C . LEU A 1 87 ? -14.977 -21.484 -10.875 1 88 87 LEU A C 1
ATOM 711 O O . LEU A 1 87 ? -15.672 -20.656 -10.281 1 88 87 LEU A O 1
ATOM 715 N N . GLY A 1 88 ? -13.773 -21.312 -11.289 1 90.94 88 GLY A N 1
ATOM 716 C CA . GLY A 1 88 ? -13.164 -20.016 -11.078 1 90.94 88 GLY A CA 1
ATOM 717 C C . GLY A 1 88 ? -12.352 -19.938 -9.805 1 90.94 88 GLY A C 1
ATOM 718 O O . GLY A 1 88 ? -11.859 -18.859 -9.445 1 90.94 88 GLY A O 1
ATOM 719 N N . GLY A 1 89 ? -12.273 -21 -9.102 1 92.75 89 GLY A N 1
ATOM 720 C CA . GLY A 1 89 ? -11.469 -21.047 -7.891 1 92.75 89 GLY A CA 1
ATOM 721 C C . GLY A 1 89 ? -9.977 -21.047 -8.156 1 92.75 89 GLY A C 1
ATOM 722 O O . GLY A 1 89 ? -9.516 -21.688 -9.117 1 92.75 89 GLY A O 1
ATOM 723 N N . SER A 1 90 ? -9.203 -20.328 -7.309 1 95.88 90 SER A N 1
ATOM 724 C CA . SER A 1 90 ? -7.758 -20.219 -7.496 1 95.88 90 SER A CA 1
ATOM 725 C C . SER A 1 90 ? -7.062 -21.547 -7.188 1 95.88 90 SER A C 1
ATOM 727 O O . SER A 1 90 ? -7.359 -22.188 -6.18 1 95.88 90 SER A O 1
ATOM 729 N N . VAL A 1 91 ? -6.203 -21.922 -8.023 1 96.31 91 VAL A N 1
ATOM 730 C CA . VAL A 1 91 ? -5.465 -23.172 -7.871 1 96.31 91 VAL A CA 1
ATOM 731 C C . VAL A 1 91 ? -3.99 -22.859 -7.605 1 96.31 91 VAL A C 1
ATOM 733 O O . VAL A 1 91 ? -3.365 -23.5 -6.75 1 96.31 91 VAL A O 1
ATOM 736 N N . SER A 1 92 ? -3.471 -21.922 -8.32 1 97.56 92 SER A N 1
ATOM 737 C CA . SER A 1 92 ? -2.059 -21.578 -8.195 1 97.56 92 SER A CA 1
ATOM 738 C C . SER A 1 92 ? -1.804 -20.141 -8.602 1 97.56 92 SER A C 1
ATOM 740 O O . SER A 1 92 ? -2.355 -19.656 -9.594 1 97.56 92 SER A O 1
ATOM 742 N N . VAL A 1 93 ? -1.007 -19.531 -7.77 1 98.38 93 VAL A N 1
ATOM 743 C CA . VAL A 1 93 ? -0.61 -18.156 -8.031 1 98.38 93 VAL A CA 1
ATOM 744 C C . VAL A 1 93 ? 0.911 -18.031 -7.973 1 98.38 93 VAL A C 1
ATOM 746 O O . VAL A 1 93 ? 1.54 -18.5 -7.016 1 98.38 93 VAL A O 1
ATOM 749 N N . THR A 1 94 ? 1.5 -17.484 -8.992 1 98.88 94 THR A N 1
ATOM 750 C CA . THR A 1 94 ? 2.922 -17.156 -9 1 98.88 94 THR A CA 1
ATOM 751 C C . THR A 1 94 ? 3.137 -15.703 -9.406 1 98.88 94 THR A C 1
ATOM 753 O O . THR A 1 94 ? 2.582 -15.242 -10.406 1 98.88 94 THR A O 1
ATOM 756 N N . LYS A 1 95 ? 3.807 -15.008 -8.609 1 98.81 95 LYS A N 1
ATOM 757 C CA . LYS A 1 95 ? 4.184 -13.617 -8.867 1 98.81 95 LYS A CA 1
ATOM 758 C C . LYS A 1 95 ? 5.703 -13.453 -8.836 1 98.81 95 LYS A C 1
ATOM 760 O O . LYS A 1 95 ? 6.387 -14.062 -8.016 1 98.81 95 LYS A O 1
ATOM 765 N N . ARG A 1 96 ? 6.227 -12.578 -9.789 1 98.69 96 ARG A N 1
ATOM 766 C CA . ARG A 1 96 ? 7.676 -12.406 -9.875 1 98.69 96 ARG A CA 1
ATOM 767 C C . ARG A 1 96 ? 8.039 -11.078 -10.531 1 98.69 96 ARG A C 1
ATOM 769 O O . ARG A 1 96 ? 7.207 -10.477 -11.211 1 98.69 96 ARG A O 1
ATOM 776 N N . CYS A 1 97 ? 9.289 -10.68 -10.25 1 98.75 97 CYS A N 1
ATOM 777 C CA . CYS A 1 97 ? 9.914 -9.586 -10.984 1 98.75 97 CYS A CA 1
ATOM 778 C C . CYS A 1 97 ? 10.422 -10.07 -12.344 1 98.75 97 CYS A C 1
ATOM 780 O O . CYS A 1 97 ? 11.062 -11.117 -12.43 1 98.75 97 CYS A O 1
ATOM 782 N N . VAL A 1 98 ? 10.188 -9.273 -13.391 1 98.69 98 VAL A N 1
ATOM 783 C CA . VAL A 1 98 ? 10.555 -9.805 -14.695 1 98.69 98 VAL A CA 1
ATOM 784 C C . VAL A 1 98 ? 11.031 -8.68 -15.609 1 98.69 98 VAL A C 1
ATOM 786 O O . VAL A 1 98 ? 10.906 -7.5 -15.266 1 98.69 98 VAL A O 1
ATOM 789 N N . THR A 1 99 ? 11.633 -9.164 -16.703 1 97.88 99 THR A N 1
ATOM 790 C CA . THR A 1 99 ? 11.945 -8.25 -17.797 1 97.88 99 THR A CA 1
ATOM 791 C C . THR A 1 99 ? 10.82 -8.25 -18.828 1 97.88 99 THR A C 1
ATOM 793 O O . THR A 1 99 ? 9.82 -8.945 -18.672 1 97.88 99 THR A O 1
ATOM 796 N N . LEU A 1 100 ? 11.008 -7.5 -19.828 1 96.94 100 LEU A N 1
ATOM 797 C CA . LEU A 1 100 ? 10 -7.363 -20.875 1 96.94 100 LEU A CA 1
ATOM 798 C C . LEU A 1 100 ? 9.75 -8.695 -21.562 1 96.94 100 LEU A C 1
ATOM 800 O O . LEU A 1 100 ? 8.633 -8.969 -22.016 1 96.94 100 LEU A O 1
ATOM 804 N N . ASP A 1 101 ? 10.664 -9.586 -21.625 1 97.12 101 ASP A N 1
ATOM 805 C CA . ASP A 1 101 ? 10.562 -10.859 -22.328 1 97.12 101 ASP A CA 1
ATOM 806 C C . ASP A 1 101 ? 9.438 -11.719 -21.766 1 97.12 101 ASP A C 1
ATOM 808 O O . ASP A 1 101 ? 8.758 -12.43 -22.5 1 97.12 101 ASP A O 1
ATOM 812 N N . ASP A 1 102 ? 9.219 -11.617 -20.547 1 96.94 102 ASP A N 1
ATOM 813 C CA . ASP A 1 102 ? 8.195 -12.406 -19.875 1 96.94 102 ASP A CA 1
ATOM 814 C C . ASP A 1 102 ? 6.805 -11.836 -20.141 1 96.94 102 ASP A C 1
ATOM 816 O O . ASP A 1 102 ? 5.797 -12.5 -19.859 1 96.94 102 ASP A O 1
ATOM 820 N N . CYS A 1 103 ? 6.777 -10.625 -20.641 1 97.44 103 CYS A N 1
ATOM 821 C CA . CYS A 1 103 ? 5.504 -9.922 -20.75 1 97.44 103 CYS A CA 1
ATOM 822 C C . CYS A 1 103 ? 5 -9.93 -22.188 1 97.44 103 CYS A C 1
ATOM 824 O O . CYS A 1 103 ? 4.004 -9.281 -22.5 1 97.44 103 CYS A O 1
ATOM 826 N N . GLN A 1 104 ? 5.637 -10.617 -23.016 1 94.56 104 GLN A N 1
ATOM 827 C CA . GLN A 1 104 ? 5.336 -10.594 -24.453 1 94.56 104 GLN A CA 1
ATOM 828 C C . GLN A 1 104 ? 4.062 -11.375 -24.766 1 94.56 104 GLN A C 1
ATOM 830 O O . GLN A 1 104 ? 3.357 -11.062 -25.719 1 94.56 104 GLN A O 1
ATOM 835 N N . SER A 1 105 ? 3.77 -12.375 -24.031 1 93.5 105 SER A N 1
ATOM 836 C CA . SER A 1 105 ? 2.613 -13.227 -24.312 1 93.5 105 SER A CA 1
ATOM 837 C C . SER A 1 105 ? 1.716 -13.344 -23.078 1 93.5 105 SER A C 1
ATOM 839 O O . SER A 1 105 ? 1.556 -14.43 -22.516 1 93.5 105 SER A O 1
ATOM 841 N N . ILE A 1 106 ? 1.168 -12.266 -22.75 1 96.75 106 ILE A N 1
ATOM 842 C CA . ILE A 1 106 ? 0.262 -12.305 -21.609 1 96.75 106 ILE A CA 1
ATOM 843 C C . ILE A 1 106 ? -1.178 -12.453 -22.094 1 96.75 106 ILE A C 1
ATOM 845 O O . ILE A 1 106 ? -1.465 -12.227 -23.281 1 96.75 106 ILE A O 1
ATOM 849 N N . GLY A 1 107 ? -2.09 -12.859 -21.25 1 97.12 107 GLY A N 1
ATOM 850 C CA . GLY A 1 107 ? -3.488 -13.102 -21.562 1 97.12 107 GLY A CA 1
ATOM 851 C C . GLY A 1 107 ? -4.062 -14.32 -20.859 1 97.12 107 GLY A C 1
ATOM 852 O O . GLY A 1 107 ? -3.514 -14.781 -19.859 1 97.12 107 GLY A O 1
ATOM 853 N N . CYS A 1 108 ? -5.32 -14.727 -21.297 1 96.56 108 CYS A N 1
ATOM 854 C CA . CYS A 1 108 ? -5.961 -15.906 -20.719 1 96.56 108 CYS A CA 1
ATOM 855 C C . CYS A 1 108 ? -6.027 -17.031 -21.75 1 96.56 108 CYS A C 1
ATOM 857 O O . CYS A 1 108 ? -6.289 -16.797 -22.922 1 96.56 108 CYS A O 1
ATOM 859 N N . THR A 1 109 ? -5.711 -18.203 -21.281 1 94.38 109 THR A N 1
ATOM 860 C CA . THR A 1 109 ? -5.801 -19.391 -22.109 1 94.38 109 THR A CA 1
ATOM 861 C C . THR A 1 109 ? -6.473 -20.531 -21.344 1 94.38 109 THR A C 1
ATOM 863 O O . THR A 1 109 ? -6.309 -20.656 -20.125 1 94.38 109 THR A O 1
ATOM 866 N N . ASP A 1 110 ? -7.309 -21.297 -22.031 1 90.12 110 ASP A N 1
ATOM 867 C CA . ASP A 1 110 ? -7.887 -22.5 -21.453 1 90.12 110 ASP A CA 1
ATOM 868 C C . ASP A 1 110 ? -6.938 -23.688 -21.578 1 90.12 110 ASP A C 1
ATOM 870 O O . ASP A 1 110 ? -6.367 -23.922 -22.641 1 90.12 110 ASP A O 1
ATOM 874 N N . ALA A 1 111 ? -6.578 -24.125 -20.391 1 78.19 111 ALA A N 1
ATOM 875 C CA . ALA A 1 111 ? -5.758 -25.328 -20.469 1 78.19 111 ALA A CA 1
ATOM 876 C C . ALA A 1 111 ? -6.621 -26.562 -20.734 1 78.19 111 ALA A C 1
ATOM 878 O O . ALA A 1 111 ? -7.254 -27.078 -19.812 1 78.19 111 ALA A O 1
ATOM 879 N N . SER A 1 112 ? -7.031 -26.859 -21.969 1 67.75 112 SER A N 1
ATOM 880 C CA . SER A 1 112 ? -8.008 -27.781 -22.516 1 67.75 112 SER A CA 1
ATOM 881 C C . SER A 1 112 ? -7.941 -29.141 -21.797 1 67.75 112 SER A C 1
ATOM 883 O O . SER A 1 112 ? -8.969 -29.688 -21.422 1 67.75 112 SER A O 1
ATOM 885 N N . HIS A 1 113 ? -6.738 -29.672 -21.672 1 70 113 HIS A N 1
ATOM 886 C CA . HIS A 1 113 ? -6.723 -31.078 -21.281 1 70 113 HIS A CA 1
ATOM 887 C C . HIS A 1 113 ? -6.902 -31.25 -19.781 1 70 113 HIS A C 1
ATOM 889 O O . HIS A 1 113 ? -7.352 -32.281 -19.312 1 70 113 HIS A O 1
ATOM 895 N N . GLU A 1 114 ? -6.848 -30.172 -19.016 1 74.81 114 GLU A N 1
ATOM 896 C CA . GLU A 1 114 ? -6.809 -30.312 -17.562 1 74.81 114 GLU A CA 1
ATOM 897 C C . GLU A 1 114 ? -7.973 -29.594 -16.906 1 74.81 114 GLU A C 1
ATOM 899 O O . GLU A 1 114 ? -8.266 -29.812 -15.727 1 74.81 114 GLU A O 1
ATOM 904 N N . GLY A 1 115 ? -8.75 -28.859 -17.781 1 86.94 115 GLY A N 1
ATOM 905 C CA . GLY A 1 115 ? -9.906 -28.141 -17.234 1 86.94 115 GLY A CA 1
ATOM 906 C C . GLY A 1 115 ? -9.523 -26.906 -16.469 1 86.94 115 GLY A C 1
ATOM 907 O O . GLY A 1 115 ? -10.227 -26.5 -15.531 1 86.94 115 GLY A O 1
ATOM 908 N N . TYR A 1 116 ? -8.273 -26.453 -16.656 1 93.38 116 TYR A N 1
ATOM 909 C CA . TYR A 1 116 ? -7.879 -25.234 -15.969 1 93.38 116 TYR A CA 1
ATOM 910 C C . TYR A 1 116 ? -7.871 -24.047 -16.922 1 93.38 116 TYR A C 1
ATOM 912 O O . TYR A 1 116 ? -7.73 -24.219 -18.141 1 93.38 116 TYR A O 1
ATOM 920 N N . LYS A 1 117 ? -8.18 -22.938 -16.344 1 95.94 117 LYS A N 1
ATOM 921 C CA . LYS A 1 117 ? -7.965 -21.656 -17.016 1 95.94 117 LYS A CA 1
ATOM 922 C C . LYS A 1 117 ? -6.758 -20.922 -16.438 1 95.94 117 LYS A C 1
ATOM 924 O O . LYS A 1 117 ? -6.598 -20.844 -15.219 1 95.94 117 LYS A O 1
ATOM 929 N N . VAL A 1 118 ? -5.871 -20.422 -17.344 1 96.94 118 VAL A N 1
ATOM 930 C CA . VAL A 1 118 ? -4.684 -19.688 -16.891 1 96.94 118 VAL A CA 1
ATOM 931 C C . VAL A 1 118 ? -4.723 -18.266 -17.422 1 96.94 118 VAL A C 1
ATOM 933 O O . VAL A 1 118 ? -4.949 -18.031 -18.609 1 96.94 118 VAL A O 1
ATOM 936 N N . CYS A 1 119 ? -4.562 -17.312 -16.531 1 97.75 119 CYS A N 1
ATOM 937 C CA . CYS A 1 119 ? -4.441 -15.906 -16.906 1 97.75 119 CYS A CA 1
ATOM 938 C C . CYS A 1 119 ? -3.129 -15.312 -16.422 1 97.75 119 CYS A C 1
ATOM 940 O O . CYS A 1 119 ? -2.703 -15.594 -15.297 1 97.75 119 CYS A O 1
ATOM 942 N N . THR A 1 120 ? -2.447 -14.57 -17.266 1 98.56 120 THR A N 1
ATOM 943 C CA . THR A 1 120 ? -1.2 -13.898 -16.922 1 98.56 120 THR A CA 1
ATOM 944 C C . THR A 1 120 ? -1.304 -12.398 -17.172 1 98.56 120 THR A C 1
ATOM 946 O O . THR A 1 120 ? -2.045 -11.961 -18.062 1 98.56 120 THR A O 1
ATOM 949 N N . ALA A 1 121 ? -0.639 -11.586 -16.344 1 98.81 121 ALA A N 1
ATOM 950 C CA . ALA A 1 121 ? -0.616 -10.133 -16.484 1 98.81 121 ALA A CA 1
ATOM 951 C C . ALA A 1 121 ? 0.757 -9.57 -16.125 1 98.81 121 ALA A C 1
ATOM 953 O O . ALA A 1 121 ? 1.527 -10.203 -15.398 1 98.81 121 ALA A O 1
ATOM 954 N N . CYS A 1 122 ? 1.076 -8.445 -16.641 1 98.75 122 CYS A N 1
ATOM 955 C CA . CYS A 1 122 ? 2.258 -7.664 -16.297 1 98.75 122 CYS A CA 1
ATOM 956 C C . CYS A 1 122 ? 1.879 -6.23 -15.953 1 98.75 122 CYS A C 1
ATOM 958 O O . CYS A 1 122 ? 0.92 -5.684 -16.5 1 98.75 122 CYS A O 1
ATOM 960 N N . CYS A 1 123 ? 2.592 -5.695 -15.102 1 98.25 123 CYS A N 1
ATOM 961 C CA . CYS A 1 123 ? 2.383 -4.293 -14.766 1 98.25 123 CYS A CA 1
ATOM 962 C C . CYS A 1 123 ? 3.695 -3.621 -14.383 1 98.25 123 CYS A C 1
ATOM 964 O O . CYS A 1 123 ? 4.656 -4.297 -14 1 98.25 123 CYS A O 1
ATOM 966 N N . GLU A 1 124 ? 3.719 -2.365 -14.508 1 97.38 124 GLU A N 1
ATOM 967 C CA . GLU A 1 124 ? 4.871 -1.545 -14.148 1 97.38 124 GLU A CA 1
ATOM 968 C C . GLU A 1 124 ? 4.574 -0.684 -12.93 1 97.38 124 GLU A C 1
ATOM 970 O O . GLU A 1 124 ? 3.516 -0.055 -12.844 1 97.38 124 GLU A O 1
ATOM 975 N N . GLY A 1 125 ? 5.535 -0.63 -12.008 1 96.31 125 GLY A N 1
ATOM 976 C CA . GLY A 1 125 ? 5.402 0.203 -10.82 1 96.31 125 GLY A CA 1
ATOM 977 C C . GLY A 1 125 ? 5.535 -0.577 -9.523 1 96.31 125 GLY A C 1
ATOM 978 O O . GLY A 1 125 ? 5.543 -1.81 -9.531 1 96.31 125 GLY A O 1
ATOM 979 N N . ASN A 1 126 ? 5.652 0.162 -8.414 1 96.5 126 ASN A N 1
ATOM 980 C CA . ASN A 1 126 ? 5.891 -0.407 -7.09 1 96.5 126 ASN A CA 1
ATOM 981 C C . ASN A 1 126 ? 4.676 -1.177 -6.586 1 96.5 126 ASN A C 1
ATOM 983 O O . ASN A 1 126 ? 3.598 -0.602 -6.418 1 96.5 126 ASN A O 1
ATOM 987 N N . ILE A 1 127 ? 4.805 -2.496 -6.406 1 97.06 127 ILE A N 1
ATOM 988 C CA . ILE A 1 127 ? 3.809 -3.422 -5.879 1 97.06 127 ILE A CA 1
ATOM 989 C C . ILE A 1 127 ? 2.514 -3.301 -6.68 1 97.06 127 ILE A C 1
ATOM 991 O O . ILE A 1 127 ? 1.42 -3.359 -6.113 1 97.06 127 ILE A O 1
ATOM 995 N N . CYS A 1 128 ? 2.617 -3.125 -7.879 1 97.25 128 CYS A N 1
ATOM 996 C CA . CYS A 1 128 ? 1.485 -2.922 -8.773 1 97.25 128 CYS A CA 1
ATOM 997 C C . CYS A 1 128 ? 0.703 -4.215 -8.969 1 97.25 128 CYS A C 1
ATOM 999 O O . CYS A 1 128 ? -0.424 -4.195 -9.461 1 97.25 128 CYS A O 1
ATOM 1001 N N . ASN A 1 129 ? 1.27 -5.332 -8.586 1 98.31 129 ASN A N 1
ATOM 1002 C CA . ASN A 1 129 ? 0.667 -6.629 -8.883 1 98.31 129 ASN A CA 1
ATOM 1003 C C . ASN A 1 129 ? -0.088 -7.184 -7.676 1 98.31 129 ASN A C 1
ATOM 1005 O O . ASN A 1 129 ? -0.141 -8.398 -7.477 1 98.31 129 ASN A O 1
ATOM 1009 N N . MET A 1 130 ? -0.685 -6.34 -6.969 1 97.75 130 MET A N 1
ATOM 1010 C CA . MET A 1 130 ? -1.407 -6.785 -5.777 1 97.75 130 MET A CA 1
ATOM 1011 C C . MET A 1 130 ? -2.592 -7.668 -6.156 1 97.75 130 MET A C 1
ATOM 1013 O O . MET A 1 130 ? -2.881 -8.648 -5.477 1 97.75 130 MET A O 1
ATOM 1017 N N . GLN A 1 131 ? -3.242 -7.371 -7.246 1 97.25 131 GLN A N 1
ATOM 1018 C CA . GLN A 1 131 ? -4.438 -8.102 -7.656 1 97.25 131 GLN A CA 1
ATOM 1019 C C . GLN A 1 131 ? -4.094 -9.219 -8.633 1 97.25 131 GLN A C 1
ATOM 1021 O O . GLN A 1 131 ? -2.971 -9.281 -9.141 1 97.25 131 GLN A O 1
ATOM 1026 N N . LEU A 1 132 ? -5.117 -10.078 -8.82 1 98.31 132 LEU A N 1
ATOM 1027 C CA . LEU A 1 132 ? -4.949 -11.188 -9.75 1 98.31 132 LEU A CA 1
ATOM 1028 C C . LEU A 1 132 ? -5.688 -10.914 -11.055 1 98.31 132 LEU A C 1
ATOM 1030 O O . LEU A 1 132 ? -6.789 -10.367 -11.055 1 98.31 132 LEU A O 1
ATOM 1034 N N . PRO A 1 133 ? -5.039 -11.383 -12.164 1 98.19 133 PRO A N 1
ATOM 1035 C CA . PRO A 1 133 ? -5.844 -11.461 -13.383 1 98.19 133 PRO A CA 1
ATOM 1036 C C . PRO A 1 133 ? -6.785 -12.664 -13.398 1 98.19 133 PRO A C 1
ATOM 1038 O O . PRO A 1 133 ? -6.375 -13.773 -13.062 1 98.19 133 PRO A O 1
ATOM 1041 N N . ARG A 1 134 ? -8.016 -12.484 -13.828 1 97 134 ARG A N 1
ATOM 1042 C CA . ARG A 1 134 ? -8.977 -13.586 -13.805 1 97 134 ARG A CA 1
ATOM 1043 C C . ARG A 1 134 ? -9.641 -13.75 -15.172 1 97 134 ARG A C 1
ATOM 1045 O O . ARG A 1 134 ? -10.242 -14.797 -15.445 1 97 134 ARG A O 1
ATOM 1052 N N . ASN A 1 135 ? -9.609 -12.766 -15.938 1 96.31 135 ASN A N 1
ATOM 1053 C CA . ASN A 1 135 ? -10.242 -12.781 -17.25 1 96.31 135 ASN A CA 1
ATOM 1054 C C . ASN A 1 135 ? -9.484 -11.891 -18.234 1 96.31 135 ASN A C 1
ATOM 1056 O O . ASN A 1 135 ? -8.453 -11.305 -17.906 1 96.31 135 ASN A O 1
ATOM 1060 N N . LYS A 1 136 ? -10.055 -11.703 -19.438 1 95.31 136 LYS A N 1
ATOM 1061 C CA . LYS A 1 136 ? -9.367 -11 -20.516 1 95.31 136 LYS A CA 1
ATOM 1062 C C . LYS A 1 136 ? -9.195 -9.523 -20.188 1 95.31 136 LYS A C 1
ATOM 1064 O O . LYS A 1 136 ? -8.219 -8.898 -20.609 1 95.31 136 LYS A O 1
ATOM 1069 N N . THR A 1 137 ? -10.078 -8.945 -19.438 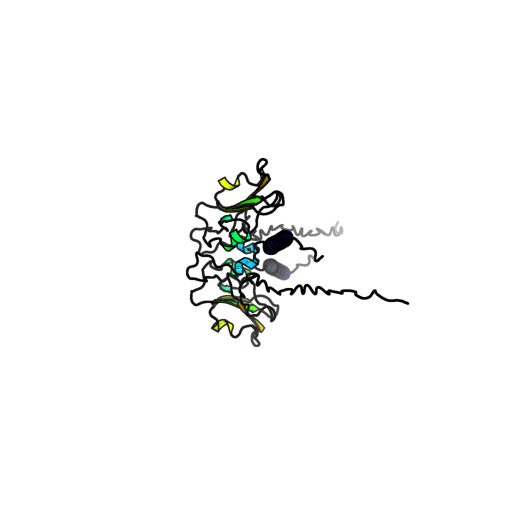1 96.12 137 THR A N 1
ATOM 1070 C CA . THR A 1 137 ? -10.031 -7.523 -19.125 1 96.12 137 THR A CA 1
ATOM 1071 C C . THR A 1 137 ? -8.93 -7.234 -18.094 1 96.12 137 THR A C 1
ATOM 1073 O O . THR A 1 137 ? -8.352 -6.145 -18.094 1 96.12 137 THR A O 1
ATOM 1076 N N . SER A 1 138 ? -8.625 -8.25 -17.297 1 96.88 138 SER A N 1
ATOM 1077 C CA . SER A 1 138 ? -7.633 -8.047 -16.234 1 96.88 138 SER A CA 1
ATOM 1078 C C . SER A 1 138 ? -6.301 -8.688 -16.609 1 96.88 138 SER A C 1
ATOM 1080 O O . SER A 1 138 ? -5.273 -8.391 -15.984 1 96.88 138 SER A O 1
ATOM 1082 N N . ALA A 1 139 ? -6.281 -9.516 -17.562 1 98.19 139 ALA A N 1
ATOM 1083 C CA . ALA A 1 139 ? -5.051 -10.156 -18.016 1 98.19 139 ALA A CA 1
ATOM 1084 C C . ALA A 1 139 ? -4.352 -9.297 -19.062 1 98.19 139 ALA A C 1
ATOM 1086 O O . ALA A 1 139 ? -4.266 -9.688 -20.234 1 98.19 139 ALA A O 1
ATOM 1087 N N . ILE A 1 140 ? -3.846 -8.18 -18.609 1 97.5 140 ILE A N 1
ATOM 1088 C CA . ILE A 1 140 ? -3.307 -7.184 -19.531 1 97.5 140 ILE A CA 1
ATOM 1089 C C . ILE A 1 140 ? -1.912 -6.762 -19.062 1 97.5 140 ILE A C 1
ATOM 1091 O O . ILE A 1 140 ? -1.474 -7.125 -17.969 1 97.5 140 ILE A O 1
ATOM 1095 N N . PHE A 1 141 ? -1.181 -6.055 -20.016 1 97.19 141 PHE A N 1
ATOM 1096 C CA . PHE A 1 141 ? 0.087 -5.395 -19.719 1 97.19 141 PHE A CA 1
ATOM 1097 C C . PHE A 1 141 ? -0.127 -3.914 -19.438 1 97.19 141 PHE A C 1
ATOM 1099 O O . PHE A 1 141 ? -0.438 -3.137 -20.344 1 97.19 141 PHE A O 1
ATOM 1106 N N . SER A 1 142 ? 0.047 -3.518 -18.141 1 95.69 142 SER A N 1
ATOM 1107 C CA . SER A 1 142 ? -0.199 -2.137 -17.734 1 95.69 142 SER A CA 1
ATOM 1108 C C . SER A 1 142 ? 1.109 -1.394 -17.484 1 95.69 142 SER A C 1
ATOM 1110 O O . SER A 1 142 ? 1.927 -1.821 -16.672 1 95.69 142 SER A O 1
ATOM 1112 N N . THR A 1 143 ? 1.396 -0.312 -18.172 1 92.06 143 THR A N 1
ATOM 1113 C CA . THR A 1 143 ? 2.604 0.479 -17.969 1 92.06 143 THR A CA 1
ATOM 1114 C C . THR A 1 143 ? 2.279 1.796 -17.266 1 92.06 143 THR A C 1
ATOM 1116 O O . THR A 1 143 ? 1.14 2.266 -17.328 1 92.06 143 THR A O 1
ATOM 1119 N N . THR A 1 144 ? 3.158 2.168 -16.438 1 81.31 144 THR A N 1
ATOM 1120 C CA . THR A 1 144 ? 2.986 3.42 -15.703 1 81.31 144 THR A CA 1
ATOM 1121 C C . THR A 1 144 ? 3.377 4.613 -16.578 1 81.31 144 THR A C 1
ATOM 1123 O O . THR A 1 144 ? 4.391 4.57 -17.266 1 81.31 144 THR A O 1
ATOM 1126 N N . SER A 1 145 ? 2.484 5.148 -17.391 1 61.84 145 SER A N 1
ATOM 1127 C CA . SER A 1 145 ? 2.857 6.426 -17.984 1 61.84 145 SER A CA 1
ATOM 1128 C C . SER A 1 145 ? 3.139 7.48 -16.922 1 61.84 145 SER A C 1
ATOM 1130 O O . SER A 1 145 ? 2.574 7.426 -15.82 1 61.84 145 SER A O 1
ATOM 1132 N N . PRO A 1 146 ? 4.289 8.164 -17.125 1 50.16 146 PRO A N 1
ATOM 1133 C CA . PRO A 1 146 ? 4.633 9.148 -16.094 1 50.16 146 PRO A CA 1
ATOM 1134 C C . PRO A 1 146 ? 3.406 9.82 -15.492 1 50.16 146 PRO A C 1
ATOM 1136 O O . PRO A 1 146 ? 2.414 10.047 -16.203 1 50.16 146 PRO A O 1
ATOM 1139 N N . LEU A 1 147 ? 3.1 9.422 -14.258 1 45.16 147 LEU A N 1
ATOM 1140 C CA . LEU A 1 147 ? 2.139 10.312 -13.617 1 45.16 147 LEU A CA 1
ATOM 1141 C C . LEU A 1 147 ? 2.111 11.672 -14.312 1 45.16 147 LEU A C 1
ATOM 1143 O O . LEU A 1 147 ? 3.164 12.25 -14.594 1 45.16 147 LEU A O 1
ATOM 1147 N N . HIS A 1 148 ? 1.271 11.82 -15.305 1 36.91 148 HIS A N 1
ATOM 1148 C CA . HIS A 1 148 ? 1.135 13.164 -15.844 1 36.91 148 HIS A CA 1
ATOM 1149 C C . HIS A 1 148 ? 1.55 14.211 -14.82 1 36.91 148 HIS A C 1
ATOM 1151 O O . HIS A 1 148 ? 0.919 14.344 -13.766 1 36.91 148 HIS A O 1
ATOM 1157 N N . SER A 1 149 ? 2.797 14.117 -14.453 1 35.09 149 SER A N 1
ATOM 1158 C CA . SER A 1 149 ? 2.977 15.492 -14.008 1 35.09 149 SER A CA 1
ATOM 1159 C C . SER A 1 149 ? 2.07 16.453 -14.773 1 35.09 149 SER A C 1
ATOM 1161 O O . SER A 1 149 ? 2.01 16.406 -16 1 35.09 149 SER A O 1
ATOM 1163 N N . THR A 1 150 ? 0.857 16.562 -14.312 1 32.31 150 THR A N 1
ATOM 1164 C CA . THR A 1 150 ? 0.284 17.766 -14.914 1 32.31 150 THR A CA 1
ATOM 1165 C C . THR A 1 150 ? 1.384 18.719 -15.375 1 32.31 150 THR A C 1
ATOM 1167 O O . THR A 1 150 ? 2.031 19.359 -14.555 1 32.31 150 THR A O 1
ATOM 1170 N N . ASN A 1 151 ? 2.352 18.203 -16.047 1 30.61 151 ASN A N 1
ATOM 1171 C CA . ASN A 1 151 ? 2.943 19.281 -16.844 1 30.61 151 ASN A CA 1
ATOM 1172 C C . ASN A 1 151 ? 1.881 20.25 -17.359 1 30.61 151 ASN A C 1
ATOM 1174 O O . ASN A 1 151 ? 0.943 19.844 -18.047 1 30.61 151 ASN A O 1
ATOM 1178 N N . GLY A 1 152 ? 1.59 21.109 -16.516 1 29.55 152 GLY A N 1
ATOM 1179 C CA . GLY A 1 152 ? 1.016 22.344 -17.016 1 29.55 152 GLY A CA 1
ATOM 1180 C C . GLY A 1 152 ? 1.489 22.688 -18.422 1 29.55 152 GLY A C 1
ATOM 1181 O O . GLY A 1 152 ? 2.527 23.328 -18.594 1 29.55 152 GLY A O 1
ATOM 1182 N N . GLN A 1 153 ? 1.771 21.688 -19.203 1 29 153 GLN A N 1
ATOM 1183 C CA . GLN A 1 153 ? 1.755 22.328 -20.516 1 29 153 GLN A CA 1
ATOM 1184 C C . GLN A 1 153 ? 0.6 23.312 -20.625 1 29 153 GLN A C 1
ATOM 1186 O O . GLN A 1 153 ? -0.568 22.922 -20.609 1 29 153 GLN A O 1
ATOM 1191 N N . VAL A 1 154 ? 0.955 24.359 -19.969 1 30.36 154 VAL A N 1
ATOM 1192 C CA . VAL A 1 154 ? 0.309 25.594 -20.406 1 30.36 154 VAL A CA 1
ATOM 1193 C C . VAL A 1 154 ? 0.141 25.578 -21.922 1 30.36 154 VAL A C 1
ATOM 1195 O O . VAL A 1 154 ? 1.128 25.609 -22.656 1 30.36 154 VAL A O 1
ATOM 1198 N N . ASN A 1 155 ? -0.377 24.453 -22.406 1 27.36 155 ASN A N 1
ATOM 1199 C CA . ASN A 1 155 ? -0.9 24.875 -23.688 1 27.36 155 ASN A CA 1
ATOM 1200 C C . ASN A 1 155 ? -1.396 26.312 -23.656 1 27.36 155 ASN A C 1
ATOM 1202 O O . ASN A 1 155 ? -2.375 26.625 -22.969 1 27.36 155 ASN A O 1
ATOM 1206 N N . THR A 1 156 ? -0.405 27.109 -23.625 1 29 156 THR A N 1
ATOM 1207 C CA . THR A 1 156 ? -0.632 28.484 -24.062 1 29 156 THR A CA 1
ATOM 1208 C C . THR A 1 156 ? -1.605 28.531 -25.234 1 29 156 THR A C 1
ATOM 1210 O O . THR A 1 156 ? -1.221 28.266 -26.375 1 29 156 THR A O 1
ATOM 1213 N N . ASN A 1 157 ? -2.508 27.578 -25.25 1 26.61 157 ASN A N 1
ATOM 1214 C CA . ASN A 1 157 ? -3.494 28.125 -26.172 1 26.61 157 ASN A CA 1
ATOM 1215 C C . ASN A 1 157 ? -3.674 29.625 -25.969 1 26.61 157 ASN A C 1
ATOM 1217 O O . ASN A 1 157 ? -4.066 30.078 -24.891 1 26.61 157 ASN A O 1
ATOM 1221 N N . TRP A 1 158 ? -2.703 30.312 -26.516 1 28.25 158 TRP A N 1
ATOM 1222 C CA . TRP A 1 158 ? -2.855 31.719 -26.891 1 28.25 158 TRP A CA 1
ATOM 1223 C C . TRP A 1 158 ? -4.301 32.031 -27.266 1 28.25 158 TRP A C 1
ATOM 1225 O O . TRP A 1 158 ? -4.824 31.484 -28.234 1 28.25 158 TRP A O 1
ATOM 1235 N N . LEU A 1 159 ? -5.145 31.688 -26.266 1 26.77 159 LEU A N 1
ATOM 1236 C CA . LEU A 1 159 ? -6.34 32.469 -26.594 1 26.77 159 LEU A CA 1
ATOM 1237 C C . LEU A 1 159 ? -5.965 33.844 -27.156 1 26.77 159 LEU A C 1
ATOM 1239 O O . LEU A 1 159 ? -5.297 34.625 -26.484 1 26.77 159 LEU A O 1
ATOM 1243 N N . LEU A 1 160 ? -5.469 33.781 -28.406 1 27.27 160 LEU A N 1
ATOM 1244 C CA . LEU A 1 160 ? -5.562 35 -29.219 1 27.27 160 LEU A CA 1
ATOM 1245 C C . LEU A 1 160 ? -6.832 35.781 -28.891 1 27.27 160 LEU A C 1
ATOM 1247 O O . LEU A 1 160 ? -7.941 35.312 -29.172 1 27.27 160 LEU A O 1
ATOM 1251 N N . ILE A 1 161 ? -6.957 36.094 -27.609 1 29.48 161 ILE A N 1
ATOM 1252 C CA . ILE A 1 161 ? -7.918 37.188 -27.453 1 29.48 161 ILE A CA 1
ATOM 1253 C C . ILE A 1 161 ? -7.703 38.219 -28.562 1 29.48 161 ILE A C 1
ATOM 1255 O O . ILE A 1 161 ? -6.672 38.875 -28.594 1 29.48 161 ILE A O 1
ATOM 1259 N N . GLY A 1 162 ? -7.91 37.719 -29.812 1 29.2 162 GLY A N 1
ATOM 1260 C CA . GLY A 1 162 ? -8.211 38.719 -30.828 1 29.2 162 GLY A CA 1
ATOM 1261 C C . GLY A 1 162 ? -9.07 39.844 -30.297 1 29.2 162 GLY A C 1
ATOM 1262 O O . GLY A 1 162 ? -10.18 39.625 -29.812 1 29.2 162 GLY A O 1
ATOM 1263 N N . CYS A 1 163 ? -8.406 40.719 -29.469 1 32.31 163 CYS A N 1
ATOM 1264 C CA . CYS A 1 163 ? -8.969 42.062 -29.391 1 32.31 163 CYS A CA 1
ATOM 1265 C C . CYS A 1 163 ? -9.484 42.531 -30.75 1 32.31 163 CYS A C 1
ATOM 1267 O O . CYS A 1 163 ? -8.703 42.844 -31.641 1 32.31 163 CYS A O 1
ATOM 1269 N N . LEU A 1 164 ? -10.234 41.562 -31.391 1 31.61 164 LEU A N 1
ATOM 1270 C CA . LEU A 1 164 ? -11 42.125 -32.5 1 31.61 164 LEU A CA 1
ATOM 1271 C C . LEU A 1 164 ? -11.672 43.438 -32.062 1 31.61 164 LEU A C 1
ATOM 1273 O O . LEU A 1 164 ? -12.547 43.438 -31.203 1 31.61 164 LEU A O 1
ATOM 1277 N N . SER A 1 165 ? -10.773 44.5 -31.766 1 31.97 165 SER A N 1
ATOM 1278 C CA . SER A 1 165 ? -11.234 45.906 -31.875 1 31.97 165 SER A CA 1
ATOM 1279 C C . SER A 1 165 ? -12.117 46.094 -33.094 1 31.97 165 SER A C 1
ATOM 1281 O O . SER A 1 165 ? -11.633 46 -34.219 1 31.97 165 SER A O 1
ATOM 1283 N N . THR A 1 166 ? -13.133 45.25 -33.219 1 32.25 166 THR A N 1
ATOM 1284 C CA . THR A 1 166 ? -14.109 45.781 -34.156 1 32.25 166 THR A CA 1
ATOM 1285 C C . THR A 1 166 ? -14.391 47.25 -33.875 1 32.25 166 THR A C 1
ATOM 1287 O O . THR A 1 166 ? -14.867 47.594 -32.781 1 32.25 166 THR A O 1
ATOM 1290 N N . ALA A 1 167 ? -13.312 48.156 -34.188 1 30.72 167 ALA A N 1
ATOM 1291 C CA . ALA A 1 167 ? -13.633 49.531 -34.625 1 30.72 167 ALA A CA 1
ATOM 1292 C C . ALA A 1 167 ? -14.898 49.531 -35.469 1 30.72 167 ALA A C 1
ATOM 1294 O O . ALA A 1 167 ? -14.867 49.125 -36.656 1 30.72 167 ALA A O 1
ATOM 1295 N N . VAL A 1 168 ? -15.898 48.844 -34.969 1 31.16 168 VAL A N 1
ATOM 1296 C CA . VAL A 1 168 ? -17.156 49.188 -35.625 1 31.16 168 VAL A CA 1
ATOM 1297 C C . VAL A 1 168 ? -17.375 50.688 -35.531 1 31.16 168 VAL A C 1
ATOM 1299 O O . VAL A 1 168 ? -17.562 51.25 -34.438 1 31.16 168 VAL A O 1
ATOM 1302 N N . VAL A 1 169 ? -16.219 51.562 -35.969 1 31.64 169 VAL A N 1
ATOM 1303 C CA . VAL A 1 169 ? -16.594 52.906 -36.312 1 31.64 169 VAL A CA 1
ATOM 1304 C C . VAL A 1 169 ? -17.906 52.906 -37.094 1 31.64 169 VAL A C 1
ATOM 1306 O O . VAL A 1 169 ? -17.969 52.375 -38.219 1 31.64 169 VAL A O 1
ATOM 1309 N N . SER A 1 170 ? -18.969 52.625 -36.375 1 32.22 170 SER A N 1
ATOM 1310 C CA . SER A 1 170 ? -20.328 52.906 -36.812 1 32.22 170 SER A CA 1
ATOM 1311 C C . SER A 1 170 ? -20.422 54.281 -37.469 1 32.22 170 SER A C 1
ATOM 1313 O O . SER A 1 170 ? -20.406 55.312 -36.781 1 32.22 170 SER A O 1
ATOM 1315 N N . ALA A 1 171 ? -19.391 54.656 -38.375 1 32.34 171 ALA A N 1
ATOM 1316 C CA . ALA A 1 171 ? -19.688 55.844 -39.156 1 32.34 171 ALA A CA 1
ATOM 1317 C C . ALA A 1 171 ? -21.094 55.75 -39.75 1 32.34 171 ALA A C 1
ATOM 1319 O O . ALA A 1 171 ? -21.359 56.344 -40.812 1 32.34 171 ALA A O 1
ATOM 1320 N N . THR A 1 172 ? -21.969 54.906 -39.062 1 28.5 172 THR A N 1
ATOM 1321 C CA . THR A 1 172 ? -23.219 54.875 -39.781 1 28.5 172 THR A CA 1
ATOM 1322 C C . THR A 1 172 ? -23.812 56.25 -39.938 1 28.5 172 THR A C 1
ATOM 1324 O O . THR A 1 172 ? -24.609 56.5 -40.844 1 28.5 172 THR A O 1
ATOM 1327 N N . LEU A 1 173 ? -23.609 57.094 -38.875 1 30.55 173 LEU A N 1
ATOM 1328 C CA . LEU A 1 173 ? -24.922 57.75 -38.719 1 30.55 173 LEU A CA 1
ATOM 1329 C C . LEU A 1 173 ? -25.141 58.75 -39.844 1 30.55 173 LEU A C 1
ATOM 1331 O O . LEU A 1 173 ? -26.125 59.5 -39.844 1 30.55 173 LEU A O 1
ATOM 1335 N N . ALA A 1 174 ? -24.094 59.344 -40.5 1 29.77 174 ALA A N 1
ATOM 1336 C CA . ALA A 1 174 ? -24.547 60.562 -41.125 1 29.77 174 ALA A CA 1
ATOM 1337 C C . ALA A 1 174 ? -25.562 60.281 -42.219 1 29.77 174 ALA A C 1
ATOM 1339 O O . ALA A 1 174 ? -25.219 59.812 -43.312 1 29.77 174 ALA A O 1
ATOM 1340 N N . SER A 1 175 ? -26.625 59.594 -41.812 1 27.08 175 SER A N 1
ATOM 1341 C CA . SER A 1 175 ? -27.766 59.375 -42.719 1 27.08 175 SER A CA 1
ATOM 1342 C C . SER A 1 175 ? -28.094 60.656 -43.5 1 27.08 175 S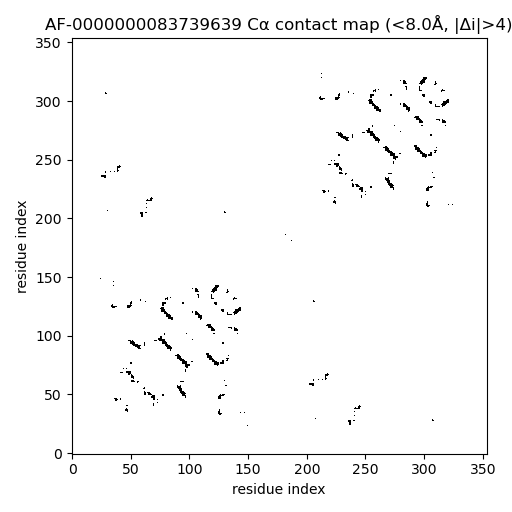ER A C 1
ATOM 1344 O O . SER A 1 175 ? -28.219 60.625 -44.719 1 27.08 175 SER A O 1
ATOM 1346 N N . GLY A 1 176 ? -29.25 61.25 -43.156 1 24.45 176 GLY A N 1
ATOM 1347 C CA . GLY A 1 176 ? -30.438 61.688 -43.906 1 24.45 176 GLY A CA 1
ATOM 1348 C C . GLY A 1 176 ? -30.297 63.062 -44.531 1 24.45 176 GLY A C 1
ATOM 1349 O O . GLY A 1 176 ? -29.484 63.875 -44.094 1 24.45 176 GLY A O 1
ATOM 1350 N N . VAL A 1 177 ? -31.281 63.406 -45.562 1 25.08 177 VAL A N 1
ATOM 1351 C CA . VAL A 1 177 ? -31.953 64.562 -46.125 1 25.08 177 VAL A CA 1
ATOM 1352 C C . VAL A 1 177 ? -32.344 65.562 -45.031 1 25.08 177 VAL A C 1
ATOM 1354 O O . VAL A 1 177 ? -32.781 65.125 -43.938 1 25.08 177 VAL A O 1
ATOM 1357 N N . MET B 1 1 ? -39.344 -45.656 16.969 1 32.94 1 MET B N 1
ATOM 1358 C CA . MET B 1 1 ? -38.438 -45.906 15.875 1 32.94 1 MET B CA 1
ATOM 1359 C C . MET B 1 1 ? -37.594 -44.688 15.562 1 32.94 1 MET B C 1
ATOM 1361 O O . MET B 1 1 ? -38.094 -43.688 15.047 1 32.94 1 MET B O 1
ATOM 1365 N N . MET B 1 2 ? -36.75 -44.25 16.578 1 42.72 2 MET B N 1
ATOM 1366 C CA . MET B 1 2 ? -35.781 -43.188 16.5 1 42.72 2 MET B CA 1
ATOM 1367 C C . MET B 1 2 ? -34.906 -43.312 15.25 1 42.72 2 MET B C 1
ATOM 1369 O O . MET B 1 2 ? -34.375 -44.406 14.977 1 42.72 2 MET B O 1
ATOM 1373 N N . ALA B 1 3 ? -35.344 -42.688 14.148 1 49.44 3 ALA B N 1
ATOM 1374 C CA . ALA B 1 3 ? -34.594 -42.688 12.891 1 49.44 3 ALA B CA 1
ATOM 1375 C C . ALA B 1 3 ? -33.094 -42.5 13.141 1 49.44 3 ALA B C 1
ATOM 1377 O O . ALA B 1 3 ? -32.688 -41.531 13.797 1 49.44 3 ALA B O 1
ATOM 1378 N N . HIS B 1 4 ? -32.312 -43.531 13.375 1 53.97 4 HIS B N 1
ATOM 1379 C CA . HIS B 1 4 ? -30.859 -43.594 13.312 1 53.97 4 HIS B CA 1
ATOM 1380 C C . HIS B 1 4 ? -30.312 -42.812 12.125 1 53.97 4 HIS B C 1
ATOM 1382 O O . HIS B 1 4 ? -30.469 -43.219 10.969 1 53.97 4 HIS B O 1
ATOM 1388 N N . TRP B 1 5 ? -30.453 -41.562 12.211 1 59.09 5 TRP B N 1
ATOM 1389 C CA . TRP B 1 5 ? -29.719 -40.844 11.164 1 59.09 5 TRP B CA 1
ATOM 1390 C C . TRP B 1 5 ? -28.312 -41.406 11.016 1 59.09 5 TRP B C 1
ATOM 1392 O O . TRP B 1 5 ? -27.562 -41.5 11.984 1 59.09 5 TRP B O 1
ATOM 1402 N N . PRO B 1 6 ? -28.047 -42.125 9.914 1 67.12 6 PRO B N 1
ATOM 1403 C CA . PRO B 1 6 ? -26.781 -42.812 9.75 1 67.12 6 PRO B CA 1
ATOM 1404 C C . PRO B 1 6 ? -25.578 -41.875 9.906 1 67.12 6 PRO B C 1
ATOM 1406 O O . PRO B 1 6 ? -25.688 -40.688 9.672 1 67.12 6 PRO B O 1
ATOM 1409 N N . LYS B 1 7 ? -24.672 -42.312 10.727 1 69.25 7 LYS B N 1
ATOM 1410 C CA . LYS B 1 7 ? -23.344 -41.75 10.953 1 69.25 7 LYS B CA 1
ATOM 1411 C C . LYS B 1 7 ? -22.812 -41.062 9.695 1 69.25 7 LYS B C 1
ATOM 1413 O O . LYS B 1 7 ? -22.125 -40.031 9.781 1 69.25 7 LYS B O 1
ATOM 1418 N N . VAL B 1 8 ? -23.312 -41.5 8.484 1 75.31 8 VAL B N 1
ATOM 1419 C CA . VAL B 1 8 ? -22.828 -40.969 7.203 1 75.31 8 VAL B CA 1
ATOM 1420 C C . VAL B 1 8 ? -23.375 -39.562 6.969 1 75.31 8 VAL B C 1
ATOM 1422 O O . VAL B 1 8 ? -22.672 -38.719 6.434 1 75.31 8 VAL B O 1
ATOM 1425 N N . ALA B 1 9 ? -24.469 -39.312 7.426 1 79.06 9 ALA B N 1
ATOM 1426 C CA . ALA B 1 9 ? -25.094 -38 7.219 1 79.06 9 ALA B CA 1
ATOM 1427 C C . ALA B 1 9 ? -24.391 -36.938 8.039 1 79.06 9 ALA B C 1
ATOM 1429 O O . ALA B 1 9 ? -24.203 -35.812 7.57 1 79.06 9 ALA B O 1
ATOM 1430 N N . TRP B 1 10 ? -23.891 -37.344 9.258 1 78.56 10 TRP B N 1
ATOM 1431 C CA . TRP B 1 10 ? -23.172 -36.406 10.109 1 78.56 10 TRP B CA 1
ATOM 1432 C C . TRP B 1 10 ? -21.828 -36.031 9.5 1 78.56 10 TRP B C 1
ATOM 1434 O O . TRP B 1 10 ? -21.422 -34.875 9.531 1 78.56 10 TRP B O 1
ATOM 1444 N N . VAL B 1 11 ? -21.203 -37.031 8.859 1 78.38 11 VAL B N 1
ATOM 1445 C CA . VAL B 1 11 ? -19.906 -36.75 8.25 1 78.38 11 VAL B CA 1
ATOM 1446 C C . VAL B 1 11 ? -20.078 -35.844 7.039 1 78.38 11 VAL B C 1
ATOM 1448 O O . VAL B 1 11 ? -19.281 -34.938 6.824 1 78.38 11 VAL B O 1
ATOM 1451 N N . LEU B 1 12 ? -21.188 -36.031 6.352 1 80.12 12 LEU B N 1
ATOM 1452 C CA . LEU B 1 12 ? -21.453 -35.219 5.184 1 80.12 12 LEU B CA 1
ATOM 1453 C C . LEU B 1 12 ? -21.766 -33.781 5.598 1 80.12 12 LEU B C 1
ATOM 1455 O O . LEU B 1 12 ? -21.312 -32.812 4.969 1 80.12 12 LEU B O 1
ATOM 1459 N N . LEU B 1 13 ? -22.484 -33.719 6.656 1 80.06 13 LEU B N 1
ATOM 1460 C CA . LEU B 1 13 ? -22.812 -32.375 7.16 1 80.06 13 LEU B CA 1
ATOM 1461 C C . LEU B 1 13 ? -21.562 -31.656 7.641 1 80.06 13 LEU B C 1
ATOM 1463 O O . LEU B 1 13 ? -21.391 -30.453 7.387 1 80.06 13 LEU B O 1
ATOM 1467 N N . LEU B 1 14 ? -20.688 -32.375 8.297 1 79.31 14 LEU B N 1
ATOM 1468 C CA . LEU B 1 14 ? -19.453 -31.766 8.812 1 79.31 14 LEU B CA 1
ATOM 1469 C C . LEU B 1 14 ? -18.531 -31.359 7.668 1 79.31 14 LEU B C 1
ATOM 1471 O O . LEU B 1 14 ? -17.859 -30.328 7.746 1 79.31 14 LEU B O 1
ATOM 1475 N N . THR B 1 15 ? -18.562 -32.094 6.633 1 77.31 15 THR B N 1
ATOM 1476 C CA . THR B 1 15 ? -17.734 -31.75 5.488 1 77.31 15 THR B CA 1
ATOM 1477 C C . THR B 1 15 ? -18.297 -30.531 4.758 1 77.31 15 THR B C 1
ATOM 1479 O O . THR B 1 15 ? -17.531 -29.672 4.309 1 77.31 15 THR B O 1
ATOM 1482 N N . VAL B 1 16 ? -19.516 -30.438 4.641 1 75.75 16 VAL B N 1
ATOM 1483 C CA . VAL B 1 16 ? -20.141 -29.29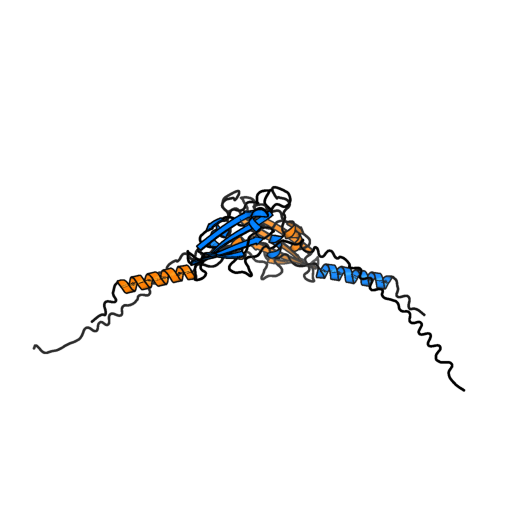7 3.971 1 75.75 16 VAL B CA 1
ATOM 1484 C C . VAL B 1 16 ? -19.891 -28.031 4.781 1 75.75 16 VAL B C 1
ATOM 1486 O O . VAL B 1 16 ? -19.609 -26.969 4.219 1 75.75 16 VAL B O 1
ATOM 1489 N N . ILE B 1 17 ? -19.969 -28.172 6 1 71.44 17 ILE B N 1
ATOM 1490 C CA . ILE B 1 17 ? -19.734 -27.016 6.859 1 71.44 17 ILE B CA 1
ATOM 1491 C C . ILE B 1 17 ? -18.281 -26.594 6.781 1 71.44 17 ILE B C 1
ATOM 1493 O O . ILE B 1 17 ? -17.969 -25.391 6.715 1 71.44 17 ILE B O 1
ATOM 1497 N N . ALA B 1 18 ? -17.375 -27.594 6.785 1 66.88 18 ALA B N 1
ATOM 1498 C CA . ALA B 1 18 ? -15.953 -27.281 6.66 1 66.88 18 ALA B CA 1
ATOM 1499 C C . ALA B 1 18 ? -15.656 -26.594 5.336 1 66.88 18 ALA B C 1
ATOM 1501 O O . ALA B 1 18 ? -14.914 -25.609 5.297 1 66.88 18 ALA B O 1
ATOM 1502 N N . ASP B 1 19 ? -16.234 -27.047 4.32 1 65.62 19 ASP B N 1
ATOM 1503 C CA . ASP B 1 19 ? -16.062 -26.438 3.004 1 65.62 19 ASP B CA 1
ATOM 1504 C C . ASP B 1 19 ? -16.625 -25.016 2.984 1 65.62 19 ASP B C 1
ATOM 1506 O O . ASP B 1 19 ? -16.031 -24.109 2.383 1 65.62 19 ASP B O 1
ATOM 1510 N N . TRP B 1 20 ? -17.766 -24.891 3.566 1 62.97 20 TRP B N 1
ATOM 1511 C CA . TRP B 1 20 ? -18.375 -23.562 3.656 1 62.97 20 TRP B CA 1
ATOM 1512 C C . TRP B 1 20 ? -17.5 -22.625 4.473 1 62.97 20 TRP B C 1
ATOM 1514 O O . TRP B 1 20 ? -17.344 -21.453 4.113 1 62.97 20 TRP B O 1
ATOM 1524 N N . LEU B 1 21 ? -16.984 -23.156 5.457 1 59.91 21 LEU B N 1
ATOM 1525 C CA . LEU B 1 21 ? -16.094 -22.359 6.289 1 59.91 21 LEU B CA 1
ATOM 1526 C C . LEU B 1 21 ? -14.828 -21.969 5.527 1 59.91 21 LEU B C 1
ATOM 1528 O O . LEU B 1 21 ? -14.352 -20.844 5.641 1 59.91 21 LEU B O 1
ATOM 1532 N N . GLU B 1 22 ? -14.352 -22.969 4.844 1 59.28 22 GLU B N 1
ATOM 1533 C CA . GLU B 1 22 ? -13.18 -22.656 4.027 1 59.28 22 GLU B CA 1
ATOM 1534 C C . GLU B 1 22 ? -13.516 -21.641 2.936 1 59.28 22 GLU B C 1
ATOM 1536 O O . GLU B 1 22 ? -12.727 -20.734 2.662 1 59.28 22 GLU B O 1
ATOM 1541 N N . ALA B 1 23 ? -14.555 -21.938 2.281 1 57.06 23 ALA B N 1
ATOM 1542 C CA . ALA B 1 23 ? -15 -21.016 1.24 1 57.06 23 ALA B CA 1
ATOM 1543 C C . ALA B 1 23 ? -15.281 -19.625 1.818 1 57.06 23 ALA B C 1
ATOM 1545 O O . ALA B 1 23 ? -14.984 -18.609 1.188 1 57.06 23 ALA B O 1
ATOM 1546 N N . ALA B 1 24 ? -16.047 -19.641 2.941 1 53.97 24 ALA B N 1
ATOM 1547 C CA . ALA B 1 24 ? -16.375 -18.359 3.58 1 53.97 24 ALA B CA 1
ATOM 1548 C C . ALA B 1 24 ? -15.117 -17.641 4.047 1 53.97 24 ALA B C 1
ATOM 1550 O O . ALA B 1 24 ? -15.078 -16.406 4.078 1 53.97 24 ALA B O 1
ATOM 1551 N N . GLN B 1 25 ? -14.109 -18.438 4.379 1 55.22 25 GLN B N 1
ATOM 1552 C CA . GLN B 1 25 ? -12.938 -17.812 4.98 1 55.22 25 GLN B CA 1
ATOM 1553 C C . GLN B 1 25 ? -11.992 -17.281 3.908 1 55.22 25 GLN B C 1
ATOM 1555 O O . GLN B 1 25 ? -11.117 -16.469 4.199 1 55.22 25 GLN B O 1
ATOM 1560 N N . SER B 1 26 ? -12.258 -17.641 2.623 1 63.94 26 SER B N 1
ATOM 1561 C CA . SER B 1 26 ? -11.148 -17.297 1.732 1 63.94 26 SER B CA 1
ATOM 1562 C C . SER B 1 26 ? -11.328 -15.898 1.136 1 63.94 26 SER B C 1
ATOM 1564 O O . SER B 1 26 ? -12.195 -15.695 0.283 1 63.94 26 SER B O 1
ATOM 1566 N N . ARG B 1 27 ? -11.094 -14.938 1.929 1 81.81 27 ARG B N 1
ATOM 1567 C CA . ARG B 1 27 ? -11.195 -13.594 1.364 1 81.81 27 ARG B CA 1
ATOM 1568 C C . ARG B 1 27 ? -9.938 -13.219 0.596 1 81.81 27 ARG B C 1
ATOM 1570 O O . ARG B 1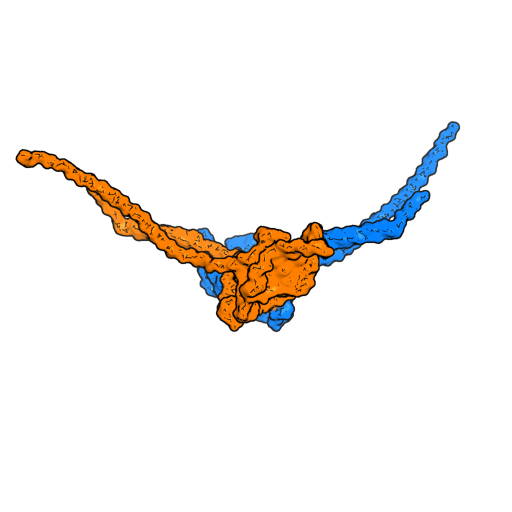 27 ? -8.875 -13.82 0.805 1 81.81 27 ARG B O 1
ATOM 1577 N N . ASP B 1 28 ? -10.195 -12.359 -0.362 1 88.25 28 ASP B N 1
ATOM 1578 C CA . ASP B 1 28 ? -9.047 -11.938 -1.171 1 88.25 28 ASP B CA 1
ATOM 1579 C C . ASP B 1 28 ? -8.195 -10.914 -0.431 1 88.25 28 ASP B C 1
ATOM 1581 O O . ASP B 1 28 ? -8.672 -10.25 0.493 1 88.25 28 ASP B O 1
ATOM 1585 N N . PHE B 1 29 ? -6.961 -10.859 -0.77 1 93.62 29 PHE B N 1
ATOM 1586 C CA . PHE B 1 29 ? -6.027 -9.875 -0.226 1 93.62 29 PHE B CA 1
ATOM 1587 C C . PHE B 1 29 ? -6.391 -8.469 -0.689 1 93.62 29 PHE B C 1
ATOM 1589 O O . PHE B 1 29 ? -6.605 -8.242 -1.881 1 93.62 29 PHE B O 1
ATOM 1596 N N . THR B 1 30 ? -6.488 -7.551 0.225 1 91.38 30 THR B N 1
ATOM 1597 C CA . THR B 1 30 ? -6.82 -6.168 -0.094 1 91.38 30 THR B CA 1
ATOM 1598 C C . THR B 1 30 ? -5.734 -5.219 0.415 1 91.38 30 THR B C 1
ATOM 1600 O O . THR B 1 30 ? -4.828 -5.637 1.137 1 91.38 30 THR B O 1
ATOM 1603 N N . VAL B 1 31 ? -5.875 -4.012 0.023 1 90.06 31 VAL B N 1
ATOM 1604 C CA . VAL B 1 31 ? -4.945 -2.965 0.428 1 90.06 31 VAL B CA 1
ATOM 1605 C C . VAL B 1 31 ? -4.902 -2.871 1.952 1 90.06 31 VAL B C 1
ATOM 1607 O O . VAL B 1 31 ? -3.848 -2.609 2.535 1 90.06 31 VAL B O 1
ATOM 1610 N N . LYS B 1 32 ? -5.973 -3.041 2.59 1 89.75 32 LYS B N 1
ATOM 1611 C CA . LYS B 1 32 ? -6.027 -2.967 4.047 1 89.75 32 LYS B CA 1
ATOM 1612 C C . LYS B 1 32 ? -5.152 -4.039 4.688 1 89.75 32 LYS B C 1
ATOM 1614 O O . LYS B 1 32 ? -4.691 -3.877 5.816 1 89.75 32 LYS B O 1
ATOM 1619 N N . ASP B 1 33 ? -4.934 -5.129 3.977 1 93.62 33 ASP B N 1
ATOM 1620 C CA . ASP B 1 33 ? -4.137 -6.23 4.508 1 93.62 33 ASP B CA 1
ATOM 1621 C C . ASP B 1 33 ? -2.66 -5.855 4.59 1 93.62 33 ASP B C 1
ATOM 1623 O O . ASP B 1 33 ? -1.89 -6.496 5.309 1 93.62 33 ASP B O 1
ATOM 1627 N N . ILE B 1 34 ? -2.291 -4.867 3.887 1 93.88 34 ILE B N 1
ATOM 1628 C CA . ILE B 1 34 ? -0.904 -4.414 3.918 1 93.88 34 ILE B CA 1
ATOM 1629 C C . ILE B 1 34 ? -0.53 -3.992 5.336 1 93.88 34 ILE B C 1
ATOM 1631 O O . ILE B 1 34 ? 0.601 -4.207 5.777 1 93.88 34 ILE B O 1
ATOM 1635 N N . ILE B 1 35 ? -1.496 -3.424 6.043 1 94.12 35 ILE B N 1
ATOM 1636 C CA . ILE B 1 35 ? -1.272 -2.908 7.391 1 94.12 35 ILE B CA 1
ATOM 1637 C C . ILE B 1 35 ? -0.868 -4.051 8.32 1 94.12 35 ILE B C 1
ATOM 1639 O O . ILE B 1 35 ? -0.099 -3.85 9.266 1 94.12 35 ILE B O 1
ATOM 1643 N N . PHE B 1 36 ? -1.228 -5.219 7.977 1 92.81 36 PHE B N 1
ATOM 1644 C CA . PHE B 1 36 ? -1.013 -6.352 8.867 1 92.81 36 PHE B CA 1
ATOM 1645 C C . PHE B 1 36 ? 0.201 -7.16 8.43 1 92.81 36 PHE B C 1
ATOM 1647 O O . PHE B 1 36 ? 0.491 -8.211 9.008 1 92.81 36 PHE B O 1
ATOM 1654 N N . LEU B 1 37 ? 0.82 -6.695 7.445 1 92.75 37 LEU B N 1
ATOM 1655 C CA . LEU B 1 37 ? 1.967 -7.43 6.926 1 92.75 37 LEU B CA 1
ATOM 1656 C C . LEU B 1 37 ? 3.162 -7.309 7.863 1 92.75 37 LEU B C 1
ATOM 1658 O O . LEU B 1 37 ? 3.459 -6.219 8.359 1 92.75 37 LEU B O 1
ATOM 1662 N N . HIS B 1 38 ? 3.762 -8.461 8.07 1 87.81 38 HIS B N 1
ATOM 1663 C CA . HIS B 1 38 ? 5.066 -8.578 8.711 1 87.81 38 HIS B CA 1
ATOM 1664 C C . HIS B 1 38 ? 5.969 -9.547 7.957 1 87.81 38 HIS B C 1
ATOM 1666 O O . HIS B 1 38 ? 6.191 -10.672 8.414 1 87.81 38 HIS B O 1
ATOM 1672 N N . PRO B 1 39 ? 6.5 -9.008 6.918 1 84.62 39 PRO B N 1
ATOM 1673 C CA . PRO B 1 39 ? 7.305 -9.93 6.117 1 84.62 39 PRO B CA 1
ATOM 1674 C C . PRO B 1 39 ? 8.461 -10.547 6.906 1 84.62 39 PRO B C 1
ATOM 1676 O O . PRO B 1 39 ? 8.875 -9.992 7.93 1 84.62 39 PRO B O 1
ATOM 1679 N N . SER B 1 40 ? 8.922 -11.703 6.43 1 80.88 40 SER B N 1
ATOM 1680 C CA . SER B 1 40 ? 10.016 -12.398 7.094 1 80.88 40 SER B CA 1
ATOM 1681 C C . SER B 1 40 ? 11.344 -11.688 6.867 1 80.88 40 SER B C 1
ATOM 1683 O O . SER B 1 40 ? 12.305 -11.898 7.609 1 80.88 40 SER B O 1
ATOM 1685 N N . THR B 1 41 ? 11.422 -10.797 5.941 1 84.56 41 THR B N 1
ATOM 1686 C CA . THR B 1 41 ? 12.656 -10.109 5.578 1 84.56 41 THR B CA 1
ATOM 1687 C C . THR B 1 41 ? 12.789 -8.797 6.336 1 84.56 41 THR B C 1
ATOM 1689 O O . THR B 1 41 ? 13.43 -7.855 5.859 1 84.56 41 THR B O 1
ATOM 1692 N N . THR B 1 42 ? 12.281 -8.719 7.477 1 90.25 42 THR B N 1
ATOM 1693 C CA . THR B 1 42 ? 12.375 -7.512 8.289 1 90.25 42 THR B CA 1
ATOM 1694 C C . THR B 1 42 ? 13.68 -7.496 9.078 1 90.25 42 THR B C 1
ATOM 1696 O O . THR B 1 42 ? 14.258 -8.547 9.359 1 90.25 42 THR B O 1
ATOM 1699 N N . PRO B 1 43 ? 14.211 -6.309 9.383 1 92.69 43 PRO B N 1
ATOM 1700 C CA . PRO B 1 43 ? 15.461 -6.203 10.133 1 92.69 43 PRO B CA 1
ATOM 1701 C C . PRO B 1 43 ? 15.344 -6.727 11.562 1 92.69 43 PRO B C 1
ATOM 1703 O O . PRO B 1 43 ? 16.359 -7.039 12.195 1 92.69 43 PRO B O 1
ATOM 1706 N N . HIS B 1 44 ? 14.242 -6.805 12.156 1 92.88 44 HIS B N 1
ATOM 1707 C CA . HIS B 1 44 ? 13.938 -7.344 13.477 1 92.88 44 HIS B CA 1
ATOM 1708 C C . HIS B 1 44 ? 12.5 -7.852 13.547 1 92.88 44 HIS B C 1
ATOM 1710 O O . HIS B 1 44 ? 11.656 -7.434 12.75 1 92.88 44 HIS B O 1
ATOM 1716 N N . PRO B 1 45 ? 12.227 -8.812 14.414 1 90.06 45 PRO B N 1
ATOM 1717 C CA . PRO B 1 45 ? 10.867 -9.352 14.508 1 90.06 45 PRO B CA 1
ATOM 1718 C C . PRO B 1 45 ? 9.82 -8.258 14.695 1 90.06 45 PRO B C 1
ATOM 1720 O O . PRO B 1 45 ? 9.992 -7.363 15.531 1 90.06 45 PRO B O 1
ATOM 1723 N N . GLY B 1 46 ? 8.836 -8.383 13.859 1 90.38 46 GLY B N 1
ATOM 1724 C CA . GLY B 1 46 ? 7.746 -7.434 13.984 1 90.38 46 GLY B CA 1
ATOM 1725 C C . GLY B 1 46 ? 8.016 -6.113 13.289 1 90.38 46 GLY B C 1
ATOM 1726 O O . GLY B 1 46 ? 7.336 -5.117 13.547 1 90.38 46 GLY B O 1
ATOM 1727 N N . GLY B 1 47 ? 9.031 -6.113 12.516 1 95 47 GLY B N 1
ATOM 1728 C CA . GLY B 1 47 ? 9.367 -4.891 11.805 1 95 47 GLY B CA 1
ATOM 1729 C C . GLY B 1 47 ? 8.234 -4.359 10.953 1 95 47 GLY B C 1
ATOM 1730 O O . GLY B 1 47 ? 7.488 -5.137 10.352 1 95 47 GLY B O 1
ATOM 1731 N N . PHE B 1 48 ? 8.141 -3.094 10.977 1 96.31 48 PHE B N 1
ATOM 1732 C CA . PHE B 1 48 ? 7.117 -2.404 10.203 1 96.31 48 PHE B CA 1
ATOM 1733 C C . PHE B 1 48 ? 7.637 -1.063 9.695 1 96.31 48 PHE B C 1
ATOM 1735 O O . PHE B 1 48 ? 8.703 -0.61 10.109 1 96.31 48 PHE B O 1
ATOM 1742 N N . LYS B 1 49 ? 6.887 -0.521 8.758 1 97.12 49 LYS B N 1
ATOM 1743 C CA . LYS B 1 49 ? 7.266 0.768 8.188 1 97.12 49 LYS B CA 1
ATOM 1744 C C . LYS B 1 49 ? 6.184 1.815 8.43 1 97.12 49 LYS B C 1
ATOM 1746 O O . LYS B 1 49 ? 5.004 1.479 8.562 1 97.12 49 LYS B O 1
ATOM 1751 N N . CYS B 1 50 ? 6.582 3.029 8.484 1 98.38 50 CYS B N 1
ATOM 1752 C CA . CYS B 1 50 ? 5.703 4.191 8.453 1 98.38 50 CYS B CA 1
ATOM 1753 C C . CYS B 1 50 ? 6.082 5.133 7.32 1 98.38 50 CYS B C 1
ATOM 1755 O O . CYS B 1 50 ? 7.25 5.215 6.941 1 98.38 50 CYS B O 1
ATOM 1757 N N . PHE B 1 51 ? 5.086 5.781 6.824 1 98.19 51 PHE B N 1
ATOM 1758 C CA . PHE B 1 51 ? 5.484 6.98 6.102 1 98.19 51 PHE B CA 1
ATOM 1759 C C . PHE B 1 51 ? 6.148 7.984 7.035 1 98.19 51 PHE B C 1
ATOM 1761 O O . PHE B 1 51 ? 5.645 8.25 8.133 1 98.19 51 PHE B O 1
ATOM 1768 N N . THR B 1 52 ? 7.301 8.508 6.566 1 98.44 52 THR B N 1
ATOM 1769 C CA . THR B 1 52 ? 8.016 9.438 7.422 1 98.44 52 THR B CA 1
ATOM 1770 C C . THR B 1 52 ? 8.398 10.703 6.652 1 98.44 52 THR B C 1
ATOM 1772 O O . THR B 1 52 ? 8.844 10.625 5.504 1 98.44 52 THR B O 1
ATOM 1775 N N . CYS B 1 53 ? 8.141 11.82 7.238 1 98.31 53 CYS B N 1
ATOM 1776 C CA . CYS B 1 53 ? 8.523 13.133 6.727 1 98.31 53 CYS B CA 1
ATOM 1777 C C . CYS B 1 53 ? 8.523 14.18 7.84 1 98.31 53 CYS B C 1
ATOM 1779 O O . CYS B 1 53 ? 8.023 13.914 8.938 1 98.31 53 CYS B O 1
ATOM 1781 N N . LYS B 1 54 ? 9.141 15.328 7.535 1 98.56 54 LYS B N 1
ATOM 1782 C CA . LYS B 1 54 ? 9.188 16.453 8.477 1 98.56 54 LYS B CA 1
ATOM 1783 C C . LYS B 1 54 ? 8.742 17.75 7.809 1 98.56 54 LYS B C 1
ATOM 1785 O O . LYS B 1 54 ? 9.344 18.172 6.82 1 98.56 54 LYS B O 1
ATOM 1790 N N . ASP B 1 55 ? 7.688 18.281 8.352 1 98.31 55 ASP B N 1
ATOM 1791 C CA . ASP B 1 55 ? 7.195 19.609 7.973 1 98.31 55 ASP B CA 1
ATOM 1792 C C . ASP B 1 55 ? 6.902 19.672 6.473 1 98.31 55 ASP B C 1
ATOM 1794 O O . ASP B 1 55 ? 7.293 20.625 5.801 1 98.31 55 ASP B O 1
ATOM 1798 N N . ALA B 1 56 ? 6.336 18.688 5.973 1 97.88 56 ALA B N 1
ATOM 1799 C CA . ALA B 1 56 ? 5.875 18.734 4.586 1 97.88 56 ALA B CA 1
ATOM 1800 C C . ALA B 1 56 ? 4.645 19.625 4.449 1 97.88 56 ALA B C 1
ATOM 1802 O O . ALA B 1 56 ? 3.83 19.719 5.371 1 97.88 56 ALA B O 1
ATOM 1803 N N . PRO B 1 57 ? 4.523 20.266 3.281 1 97.12 57 PRO B N 1
ATOM 1804 C CA . PRO B 1 57 ? 3.404 21.203 3.143 1 97.12 57 PRO B CA 1
ATOM 1805 C C . PRO B 1 57 ? 2.051 20.5 3.08 1 97.12 57 PRO B C 1
ATOM 1807 O O . PRO B 1 57 ? 1.023 21.094 3.41 1 97.12 57 PRO B O 1
ATOM 1810 N N . ASP B 1 58 ? 2.033 19.25 2.617 1 96.69 58 ASP B N 1
ATOM 1811 C CA . ASP B 1 58 ? 0.804 18.453 2.562 1 96.69 58 ASP B CA 1
ATOM 1812 C C . ASP B 1 58 ? 1.109 16.969 2.539 1 96.69 58 ASP B C 1
ATOM 1814 O O . ASP B 1 58 ? 2.273 16.562 2.582 1 96.69 58 ASP B O 1
ATOM 1818 N N . ASN B 1 59 ? -0.008 16.156 2.502 1 97.75 59 ASN B N 1
ATOM 1819 C CA . ASN B 1 59 ? 0.106 14.711 2.566 1 97.75 59 ASN B CA 1
ATOM 1820 C C . ASN B 1 59 ? 0.807 14.148 1.333 1 97.75 59 ASN B C 1
ATOM 1822 O O . ASN B 1 59 ? 1.584 13.195 1.435 1 97.75 59 ASN B O 1
ATOM 1826 N N . TYR B 1 60 ? 0.484 14.711 0.184 1 96.75 60 TYR B N 1
ATOM 1827 C CA . TYR B 1 60 ? 1.038 14.211 -1.07 1 96.75 60 TYR B CA 1
ATOM 1828 C C . TYR B 1 60 ? 2.559 14.32 -1.075 1 96.75 60 TYR B C 1
ATOM 1830 O O . TYR B 1 60 ? 3.256 13.336 -1.345 1 96.75 60 TYR B O 1
ATOM 1838 N N . GLU B 1 61 ? 3.037 15.445 -0.705 1 96 61 GLU B N 1
ATOM 1839 C CA . GLU B 1 61 ? 4.477 15.68 -0.673 1 96 61 GLU B CA 1
ATOM 1840 C C . GLU B 1 61 ? 5.148 14.844 0.412 1 96 61 GLU B C 1
ATOM 1842 O O . GLU B 1 61 ? 6.254 14.328 0.214 1 96 61 GLU B O 1
ATOM 1847 N N . CYS B 1 62 ? 4.461 14.688 1.487 1 97.44 62 CYS B N 1
ATOM 1848 C CA . CYS B 1 62 ? 5.008 13.875 2.564 1 97.44 62 CYS B CA 1
ATOM 1849 C C . CYS B 1 62 ? 5.207 12.43 2.109 1 97.44 62 CYS B C 1
ATOM 1851 O O . CYS B 1 62 ? 6.316 11.898 2.174 1 97.44 62 CYS B O 1
ATOM 1853 N N . ASN B 1 63 ? 4.207 11.828 1.615 1 97.25 63 ASN B N 1
ATOM 1854 C CA . ASN B 1 63 ? 4.23 10.398 1.298 1 97.25 63 ASN B CA 1
ATOM 1855 C C . ASN B 1 63 ? 5.051 10.125 0.041 1 97.25 63 ASN B C 1
ATOM 1857 O O . ASN B 1 63 ? 5.73 9.094 -0.046 1 97.25 63 ASN B O 1
ATOM 1861 N N . ARG B 1 64 ? 4.988 11.016 -0.881 1 94.19 64 ARG B N 1
ATOM 1862 C CA . ARG B 1 64 ? 5.684 10.766 -2.139 1 94.19 64 ARG B CA 1
ATOM 1863 C C . ARG B 1 64 ? 7.191 10.727 -1.931 1 94.19 64 ARG B C 1
ATOM 1865 O O . ARG B 1 64 ? 7.898 9.977 -2.611 1 94.19 64 ARG B O 1
ATOM 1872 N N . TRP B 1 65 ? 7.66 11.508 -0.972 1 94.38 65 TRP B N 1
ATOM 1873 C CA . TRP B 1 65 ? 9.102 11.602 -0.774 1 94.38 65 TRP B CA 1
ATOM 1874 C C . TRP B 1 65 ? 9.539 10.812 0.457 1 94.38 65 TRP B C 1
ATOM 1876 O O . TRP B 1 65 ? 10.711 10.852 0.843 1 94.38 65 TRP B O 1
ATOM 1886 N N . ALA B 1 66 ? 8.633 10.141 1.038 1 96.31 66 ALA B N 1
ATOM 1887 C CA . ALA B 1 66 ? 8.969 9.359 2.229 1 96.31 66 ALA B CA 1
ATOM 1888 C C . ALA B 1 66 ? 9.953 8.242 1.895 1 96.31 66 ALA B C 1
ATOM 1890 O O . ALA B 1 66 ? 9.789 7.543 0.891 1 96.31 66 ALA B O 1
ATOM 1891 N N . PRO B 1 67 ? 10.961 8.039 2.709 1 95.75 67 PRO B N 1
ATOM 1892 C CA . PRO B 1 67 ? 11.867 6.914 2.469 1 95.75 67 PRO B CA 1
ATOM 1893 C C . PRO B 1 67 ? 11.219 5.562 2.768 1 95.75 67 PRO B C 1
ATOM 1895 O O . PRO B 1 67 ? 10.328 5.473 3.619 1 95.75 67 PRO B O 1
ATOM 1898 N N . ASP B 1 68 ? 11.664 4.59 2.027 1 94.88 68 ASP B N 1
ATOM 1899 C CA . ASP B 1 68 ? 11.234 3.217 2.277 1 94.88 68 ASP B CA 1
ATOM 1900 C C . ASP B 1 68 ? 12.164 2.527 3.279 1 94.88 68 ASP B C 1
ATOM 1902 O O . ASP B 1 68 ? 13.023 1.739 2.893 1 94.88 68 ASP B O 1
ATOM 1906 N N . VAL B 1 69 ? 11.922 2.758 4.539 1 95.69 69 VAL B N 1
ATOM 1907 C CA . VAL B 1 69 ? 12.781 2.219 5.59 1 95.69 69 VAL B CA 1
ATOM 1908 C C . VAL B 1 69 ? 11.922 1.694 6.742 1 95.69 69 VAL B C 1
ATOM 1910 O O . VAL B 1 69 ? 10.891 2.283 7.074 1 95.69 69 VAL B O 1
ATOM 1913 N N . TYR B 1 70 ? 12.391 0.593 7.27 1 97 70 TYR B N 1
ATOM 1914 C CA . TYR B 1 70 ? 11.711 0.052 8.438 1 97 70 TYR B CA 1
ATOM 1915 C C . TYR B 1 70 ? 11.906 0.951 9.648 1 97 70 TYR B C 1
ATOM 1917 O O . TYR B 1 70 ? 12.961 1.584 9.797 1 97 70 TYR B O 1
ATOM 1925 N N . CYS B 1 71 ? 10.945 0.942 10.523 1 97.94 71 CYS B N 1
ATOM 1926 C CA . CYS B 1 71 ? 11.023 1.677 11.781 1 97.94 71 CYS B CA 1
ATOM 1927 C C . CYS B 1 71 ? 12.062 1.059 12.711 1 97.94 71 CYS B C 1
ATOM 1929 O O . CYS B 1 71 ? 12.297 -0.15 12.664 1 97.94 71 CYS B O 1
ATOM 1931 N N . PRO B 1 72 ? 12.688 1.939 13.508 1 97.56 72 PRO B N 1
ATOM 1932 C CA . PRO B 1 72 ? 13.625 1.401 14.5 1 97.56 72 PRO B CA 1
ATOM 1933 C C . PRO B 1 72 ? 12.992 0.343 15.398 1 97.56 72 PRO B C 1
ATOM 1935 O O . PRO B 1 72 ? 11.773 0.354 15.609 1 97.56 72 PRO B O 1
ATOM 1938 N N . ARG B 1 73 ? 13.812 -0.531 15.938 1 96.38 73 ARG B N 1
ATOM 1939 C CA . ARG B 1 73 ? 13.383 -1.683 16.719 1 96.38 73 ARG B CA 1
ATOM 1940 C C . ARG B 1 73 ? 12.57 -1.245 17.938 1 96.38 73 ARG B C 1
ATOM 1942 O O . ARG B 1 73 ? 11.625 -1.931 18.328 1 96.38 73 ARG B O 1
ATOM 1949 N N . ASP B 1 74 ? 12.859 -0.047 18.453 1 96.25 74 ASP B N 1
ATOM 1950 C CA . ASP B 1 74 ? 12.219 0.362 19.688 1 96.25 74 ASP B CA 1
ATOM 1951 C C . ASP B 1 74 ? 10.875 1.047 19.422 1 96.25 74 ASP B C 1
ATOM 1953 O O . ASP B 1 74 ? 10.125 1.339 20.359 1 96.25 74 ASP B O 1
ATOM 1957 N N . SER B 1 75 ? 10.531 1.239 18.203 1 97.5 75 SER B N 1
ATOM 1958 C CA . SER B 1 75 ? 9.266 1.866 17.844 1 97.5 75 SER B CA 1
ATOM 1959 C C . SER B 1 75 ? 8.148 0.838 17.766 1 97.5 75 SER B C 1
ATOM 1961 O O . SER B 1 75 ? 8.398 -0.356 17.594 1 97.5 75 SER B O 1
ATOM 1963 N N . ARG B 1 76 ? 6.898 1.374 17.891 1 96.56 76 ARG B N 1
ATOM 1964 C CA . ARG B 1 76 ? 5.77 0.456 17.812 1 96.56 76 ARG B CA 1
ATOM 1965 C C . ARG B 1 76 ? 4.633 1.056 16.984 1 96.56 76 ARG B C 1
ATOM 1967 O O . ARG B 1 76 ? 3.77 0.331 16.484 1 96.56 76 ARG B O 1
ATOM 1974 N N . TYR B 1 77 ? 4.676 2.357 16.812 1 98 77 TYR B N 1
ATOM 1975 C CA . TYR B 1 77 ? 3.533 3.025 16.203 1 98 77 TYR B CA 1
ATOM 1976 C C . TYR B 1 77 ? 3.986 4.043 15.156 1 98 77 TYR B C 1
ATOM 1978 O O . TYR B 1 77 ? 5.152 4.445 15.141 1 98 77 TYR B O 1
ATOM 1986 N N . CYS B 1 78 ? 3.086 4.359 14.273 1 98.75 78 CYS B N 1
ATOM 1987 C CA . CYS B 1 78 ? 3.252 5.492 13.375 1 98.75 78 CYS B CA 1
ATOM 1988 C C . CYS B 1 78 ? 2.496 6.711 13.891 1 98.75 78 CYS B C 1
ATOM 1990 O O . CYS B 1 78 ? 1.293 6.637 14.148 1 98.75 78 CYS B O 1
ATOM 1992 N N . TYR B 1 79 ? 3.217 7.805 13.992 1 98.81 79 TYR B N 1
ATOM 1993 C CA . TYR B 1 79 ? 2.672 9.07 14.461 1 98.81 79 TYR B CA 1
ATOM 1994 C C . TYR B 1 79 ? 2.482 10.047 13.305 1 98.81 79 TYR B C 1
ATOM 1996 O O . TYR B 1 79 ? 3.336 10.148 12.422 1 98.81 79 TYR B O 1
ATOM 2004 N N . THR B 1 80 ? 1.354 10.766 13.375 1 98.88 80 THR B N 1
ATOM 2005 C CA . THR B 1 80 ? 1.1 11.781 12.367 1 98.88 80 THR B CA 1
ATOM 2006 C C . THR B 1 80 ? 0.685 13.102 13.016 1 98.88 80 THR B C 1
ATOM 2008 O O . THR B 1 80 ? -0.233 13.133 13.836 1 98.88 80 THR B O 1
ATOM 2011 N N . PHE B 1 81 ? 1.431 14.148 12.68 1 98.38 81 PHE B N 1
ATOM 2012 C CA . PHE B 1 81 ? 1.129 15.531 13.016 1 98.38 81 PHE B CA 1
ATOM 2013 C C . PHE B 1 81 ? 0.617 16.297 11.797 1 98.38 81 PHE B C 1
ATOM 2015 O O . PHE B 1 81 ? 1.269 16.312 10.75 1 98.38 81 PHE B O 1
ATOM 2022 N N . HIS B 1 82 ? -0.566 16.891 11.961 1 98 82 HIS B N 1
ATOM 2023 C CA . HIS B 1 82 ? -1.166 17.625 10.859 1 98 82 HIS B CA 1
ATOM 2024 C C . HIS B 1 82 ? -1.627 19.016 11.312 1 98 82 HIS B C 1
ATOM 2026 O O . HIS B 1 82 ? -2.531 19.125 12.141 1 98 82 HIS B O 1
ATOM 2032 N N . MET B 1 83 ? -0.975 20.031 10.734 1 97.25 83 MET B N 1
ATOM 2033 C CA . MET B 1 83 ? -1.361 21.422 11 1 97.25 83 MET B CA 1
ATOM 2034 C C . MET B 1 83 ? -2.154 22 9.828 1 97.25 83 MET B C 1
ATOM 2036 O O . MET B 1 83 ? -1.702 21.953 8.688 1 97.25 83 MET B O 1
ATOM 2040 N N . MET B 1 84 ? -3.283 22.641 10.211 1 96.06 84 MET B N 1
ATOM 2041 C CA . MET B 1 84 ? -4.18 23.172 9.188 1 96.06 84 MET B CA 1
ATOM 2042 C C . MET B 1 84 ? -4.492 24.641 9.461 1 96.06 84 MET B C 1
ATOM 2044 O O . MET B 1 84 ? -4.547 25.078 10.609 1 96.06 84 MET B O 1
ATOM 2048 N N . ASP B 1 85 ? -4.711 25.391 8.398 1 93.94 85 ASP B N 1
ATOM 2049 C CA . ASP B 1 85 ? -5.133 26.766 8.562 1 93.94 85 ASP B CA 1
ATOM 2050 C C . ASP B 1 85 ? -6.641 26.859 8.797 1 93.94 85 ASP B C 1
ATOM 2052 O O . ASP B 1 85 ? -7.316 25.844 8.922 1 93.94 85 ASP B O 1
ATOM 2056 N N . THR B 1 86 ? -7.137 28.047 8.898 1 87.69 86 THR B N 1
ATOM 2057 C CA . THR B 1 86 ? -8.523 28.281 9.266 1 87.69 86 THR B CA 1
ATOM 2058 C C . THR B 1 86 ? -9.469 27.766 8.188 1 87.69 86 THR B C 1
ATOM 2060 O O . THR B 1 86 ? -10.648 27.516 8.453 1 87.69 86 THR B O 1
ATOM 2063 N N . LEU B 1 87 ? -9.016 27.578 6.988 1 87.94 87 LEU B N 1
ATOM 2064 C CA . LEU B 1 87 ? -9.844 27.109 5.883 1 87.94 87 LEU B CA 1
ATOM 2065 C C . LEU B 1 87 ? -9.742 25.594 5.73 1 87.94 87 LEU B C 1
ATOM 2067 O O . LEU B 1 87 ? -10.414 25 4.879 1 87.94 87 LEU B O 1
ATOM 2071 N N . GLY B 1 88 ? -8.906 25.047 6.527 1 90.94 88 GLY B N 1
ATOM 2072 C CA . GLY B 1 88 ? -8.734 23.609 6.473 1 90.94 88 GLY B CA 1
ATOM 2073 C C . GLY B 1 88 ? -7.594 23.172 5.57 1 90.94 88 GLY B C 1
ATOM 2074 O O . GLY B 1 88 ? -7.391 21.969 5.344 1 90.94 88 GLY B O 1
ATOM 2075 N N . GLY B 1 89 ? -6.914 24.094 5.008 1 92.81 89 GLY B N 1
ATOM 2076 C CA . GLY B 1 89 ? -5.766 23.797 4.168 1 92.81 89 GLY B CA 1
ATOM 2077 C C . GLY B 1 89 ? -4.559 23.312 4.953 1 92.81 89 GLY B C 1
ATOM 2078 O O . GLY B 1 89 ? -4.289 23.812 6.047 1 92.81 89 GLY B O 1
ATOM 2079 N N . SER B 1 90 ? -3.834 22.312 4.383 1 95.88 90 SER B N 1
ATOM 2080 C CA . SER B 1 90 ? -2.674 21.766 5.066 1 95.88 90 SER B CA 1
ATOM 2081 C C . SER B 1 90 ? -1.52 22.75 5.105 1 95.88 90 SER B C 1
ATOM 2083 O O . SER B 1 90 ? -1.212 23.391 4.098 1 95.88 90 SER B O 1
ATOM 2085 N N . VAL B 1 91 ? -0.932 22.875 6.219 1 96.25 91 VAL B N 1
ATOM 2086 C CA . VAL B 1 91 ? 0.185 23.797 6.414 1 96.25 91 VAL B CA 1
ATOM 2087 C C . VAL B 1 91 ? 1.466 23.016 6.676 1 96.25 91 VAL B C 1
ATOM 2089 O O . VAL B 1 91 ? 2.525 23.344 6.141 1 96.25 91 VAL B O 1
ATOM 2092 N N . SER B 1 92 ? 1.362 22 7.48 1 97.5 92 SER B N 1
ATOM 2093 C CA . SER B 1 92 ? 2.523 21.203 7.848 1 97.5 92 SER B CA 1
ATOM 2094 C C . SER B 1 92 ? 2.117 19.781 8.227 1 97.5 92 SER B C 1
ATOM 2096 O O . SER B 1 92 ? 1.123 19.578 8.922 1 97.5 92 SER B O 1
ATOM 2098 N N . VAL B 1 93 ? 2.908 18.906 7.688 1 98.38 93 VAL B N 1
ATOM 2099 C CA . VAL B 1 93 ? 2.701 17.484 7.984 1 98.38 93 VAL B CA 1
ATOM 2100 C C . VAL B 1 93 ? 4.012 16.859 8.461 1 98.38 93 VAL B C 1
ATOM 2102 O O . VAL B 1 93 ? 5.055 17.031 7.828 1 98.38 93 VAL B O 1
ATOM 2105 N N . THR B 1 94 ? 3.975 16.219 9.602 1 98.88 94 THR B N 1
ATOM 2106 C CA . THR B 1 94 ? 5.105 15.438 10.094 1 98.88 94 THR B CA 1
ATOM 2107 C C . THR B 1 94 ? 4.668 14.023 10.453 1 98.88 94 THR B C 1
ATOM 2109 O O . THR B 1 94 ? 3.674 13.836 11.164 1 98.88 94 THR B O 1
ATOM 2112 N N . LYS B 1 95 ? 5.301 13.094 9.914 1 98.81 95 LYS B N 1
ATOM 2113 C CA . LYS B 1 95 ? 5.078 11.672 10.195 1 98.81 95 LYS B CA 1
ATOM 2114 C C . LYS B 1 95 ? 6.355 11.008 10.703 1 98.81 95 LYS B C 1
ATOM 2116 O O . LYS B 1 95 ? 7.449 11.305 10.211 1 98.81 95 LYS B O 1
ATOM 2121 N N . ARG B 1 96 ? 6.191 10.086 11.727 1 98.69 96 ARG B N 1
ATOM 2122 C CA . ARG B 1 96 ? 7.367 9.453 12.312 1 98.69 96 ARG B CA 1
ATOM 2123 C C . ARG B 1 96 ? 7.008 8.125 12.969 1 98.69 96 ARG B C 1
ATOM 2125 O O . ARG B 1 96 ? 5.84 7.871 13.266 1 98.69 96 ARG B O 1
ATOM 2132 N N . CYS B 1 97 ? 8.07 7.309 13.109 1 98.75 97 CYS B N 1
ATOM 2133 C CA . CYS B 1 97 ? 7.992 6.125 13.953 1 98.75 97 CYS B CA 1
ATOM 2134 C C . CYS B 1 97 ? 8.117 6.496 15.422 1 98.75 97 CYS B C 1
ATOM 2136 O O . CYS B 1 97 ? 8.992 7.27 15.805 1 98.75 97 CYS B O 1
ATOM 2138 N N . VAL B 1 98 ? 7.273 5.891 16.266 1 98.69 98 VAL B N 1
ATOM 2139 C CA . VAL B 1 98 ? 7.312 6.355 17.641 1 98.69 98 VAL B CA 1
ATOM 2140 C C . VAL B 1 98 ? 7.027 5.191 18.594 1 98.69 98 VAL B C 1
ATOM 2142 O O . VAL B 1 98 ? 6.645 4.105 18.156 1 98.69 98 VAL B O 1
ATOM 2145 N N . THR B 1 99 ? 7.328 5.496 19.859 1 97.81 99 THR B N 1
ATOM 2146 C CA . THR B 1 99 ? 6.906 4.605 20.938 1 97.81 99 THR B CA 1
ATOM 2147 C C . THR B 1 99 ? 5.559 5.043 21.5 1 97.81 99 THR B C 1
ATOM 2149 O O . THR B 1 99 ? 4.977 6.027 21.047 1 97.81 99 THR B O 1
ATOM 2152 N N . LEU B 1 100 ? 5.121 4.34 22.453 1 96.88 100 LEU B N 1
ATOM 2153 C CA . LEU B 1 100 ? 3.826 4.613 23.062 1 96.88 100 LEU B CA 1
ATOM 2154 C C . LEU B 1 100 ? 3.807 5.996 23.703 1 96.88 100 LEU B C 1
ATOM 2156 O O . LEU B 1 100 ? 2.764 6.652 23.75 1 96.88 100 LEU B O 1
ATOM 2160 N N . ASP B 1 101 ? 4.875 6.539 24.141 1 97 101 ASP B N 1
ATOM 2161 C CA . ASP B 1 101 ? 4.953 7.816 24.844 1 97 101 ASP B CA 1
ATOM 2162 C C . ASP B 1 101 ? 4.461 8.961 23.969 1 97 101 ASP B C 1
ATOM 2164 O O . ASP B 1 101 ? 3.848 9.914 24.453 1 97 101 ASP B O 1
ATOM 2168 N N . ASP B 1 102 ? 4.688 8.859 22.75 1 96.75 102 ASP B N 1
ATOM 2169 C CA . ASP B 1 102 ? 4.293 9.906 21.812 1 96.75 102 ASP B CA 1
ATOM 2170 C C . ASP B 1 102 ? 2.795 9.852 21.531 1 96.75 102 ASP B C 1
ATOM 2172 O O . ASP B 1 102 ? 2.23 10.797 20.969 1 96.75 102 ASP B O 1
ATOM 2176 N N . CYS B 1 103 ? 2.184 8.758 21.922 1 97.44 103 CYS B N 1
ATOM 2177 C CA . CYS B 1 103 ? 0.797 8.531 21.531 1 97.44 103 CYS B CA 1
ATOM 2178 C C . CYS B 1 103 ? -0.152 8.797 22.688 1 97.44 103 CYS B C 1
ATOM 2180 O O . CYS B 1 103 ? -1.353 8.531 22.594 1 97.44 103 CYS B O 1
ATOM 2182 N N . GLN B 1 104 ? 0.351 9.281 23.719 1 94.25 104 GLN B N 1
ATOM 2183 C CA . GLN B 1 104 ? -0.427 9.445 24.938 1 94.25 104 GLN B CA 1
ATOM 2184 C C . GLN B 1 104 ? -1.392 10.617 24.828 1 94.25 104 GLN B C 1
ATOM 2186 O O . GLN B 1 104 ? -2.455 10.617 25.453 1 94.25 104 GLN B O 1
ATOM 2191 N N . SER B 1 105 ? -1.068 11.617 24.125 1 93.19 105 SER B N 1
ATOM 2192 C CA . SER B 1 105 ? -1.894 12.82 24.016 1 93.19 105 SER B CA 1
ATOM 2193 C C . SER B 1 105 ? -2.199 13.156 22.562 1 93.19 105 SER B C 1
ATOM 2195 O O . SER B 1 105 ? -1.772 14.195 22.047 1 93.19 105 SER B O 1
ATOM 2197 N N . ILE B 1 106 ? -2.918 12.305 21.984 1 96.69 106 ILE B N 1
ATOM 2198 C CA . ILE B 1 106 ? -3.291 12.57 20.609 1 96.69 106 ILE B CA 1
ATOM 2199 C C . ILE B 1 106 ? -4.676 13.211 20.562 1 96.69 106 ILE B C 1
ATOM 2201 O O . ILE B 1 106 ? -5.418 13.172 21.547 1 96.69 106 ILE B O 1
ATOM 2205 N N . GLY B 1 107 ? -5.027 13.875 19.484 1 97.12 107 GLY B N 1
ATOM 2206 C CA . GLY B 1 107 ? -6.285 14.586 19.297 1 97.12 107 GLY B CA 1
ATOM 2207 C C . GLY B 1 107 ? -6.133 15.875 18.516 1 97.12 107 GLY B C 1
ATOM 2208 O O . GLY B 1 107 ? -5.137 16.062 17.812 1 97.12 107 GLY B O 1
ATOM 2209 N N . CYS B 1 108 ? -7.246 16.688 18.484 1 96.56 108 CYS B N 1
ATOM 2210 C CA . CYS B 1 108 ? -7.211 17.969 17.797 1 96.56 108 CYS B CA 1
ATOM 2211 C C . CYS B 1 108 ? -7.254 19.125 18.781 1 96.56 108 CYS B C 1
ATOM 2213 O O . CYS B 1 108 ? -7.977 19.078 19.781 1 96.56 108 CYS B O 1
ATOM 2215 N N . THR B 1 109 ? -6.422 20.094 18.547 1 94.31 109 THR B N 1
ATOM 2216 C CA . THR B 1 109 ? -6.398 21.312 19.344 1 94.31 109 THR B CA 1
ATOM 2217 C C . THR B 1 109 ? -6.328 22.547 18.469 1 94.31 109 THR B C 1
ATOM 2219 O O . THR B 1 109 ? -5.715 22.531 17.406 1 94.31 109 THR B O 1
ATOM 2222 N N . ASP B 1 110 ? -7.031 23.578 18.844 1 90 110 ASP B N 1
ATOM 2223 C CA . ASP B 1 110 ? -6.926 24.859 18.172 1 90 110 ASP B CA 1
ATOM 2224 C C . ASP B 1 110 ? -5.742 25.672 18.703 1 90 110 ASP B C 1
ATOM 2226 O O . ASP B 1 110 ? -5.543 25.766 19.906 1 90 110 ASP B O 1
ATOM 2230 N N . ALA B 1 111 ? -4.859 25.891 17.75 1 77.62 111 ALA B N 1
ATOM 2231 C CA . ALA B 1 111 ? -3.773 26.75 18.203 1 77.62 111 ALA B CA 1
ATOM 2232 C C . ALA B 1 111 ? -4.207 28.219 18.203 1 77.62 111 ALA B C 1
ATOM 2234 O O . ALA B 1 111 ? -4.246 28.859 17.141 1 77.62 111 ALA B O 1
ATOM 2235 N N . SER B 1 112 ? -4.945 28.703 19.203 1 66.75 112 SER B N 1
ATOM 2236 C CA . SER B 1 112 ? -5.68 29.953 19.406 1 66.75 112 SER B CA 1
ATOM 2237 C C . SER B 1 112 ? -4.906 31.156 18.859 1 66.75 112 SER B C 1
ATOM 2239 O O . SER B 1 112 ? -5.477 32 18.172 1 66.75 112 SER B O 1
ATOM 2241 N N . HIS B 1 113 ? -3.613 31.234 19.203 1 68.69 113 HIS B N 1
ATOM 2242 C CA . HIS B 1 113 ? -3 32.531 18.953 1 68.69 113 HIS B CA 1
ATOM 2243 C C . HIS B 1 113 ? -2.553 32.656 17.5 1 68.69 113 HIS B C 1
ATOM 2245 O O . HIS B 1 113 ? -2.416 33.75 16.969 1 68.69 113 HIS B O 1
ATOM 2251 N N . GLU B 1 114 ? -2.615 31.562 16.75 1 74.38 114 GLU B N 1
ATOM 2252 C CA . GLU B 1 114 ? -1.997 31.594 15.43 1 74.38 114 GLU B CA 1
ATOM 2253 C C . GLU B 1 114 ? -3.006 31.25 14.336 1 74.38 114 GLU B C 1
ATOM 2255 O O . GLU B 1 114 ? -2.746 31.469 13.148 1 74.38 114 GLU B O 1
ATOM 2260 N N . GLY B 1 115 ? -4.27 30.906 14.812 1 86.75 115 GLY B N 1
ATOM 2261 C CA . GLY B 1 115 ? -5.305 30.594 13.844 1 86.75 115 GLY B CA 1
ATOM 2262 C C . GLY B 1 115 ? -5.102 29.25 13.18 1 86.75 115 GLY B C 1
ATOM 2263 O O . GLY B 1 115 ? -5.441 29.062 12.008 1 86.75 115 GLY B O 1
ATOM 2264 N N . TYR B 1 116 ? -4.266 28.391 13.805 1 93.25 116 TYR B N 1
ATOM 2265 C CA . TYR B 1 116 ? -4.082 27.062 13.234 1 93.25 116 TYR B CA 1
ATOM 2266 C C . TYR B 1 116 ? -4.809 26.016 14.062 1 93.25 116 TYR B C 1
ATOM 2268 O O . TYR B 1 116 ? -5.051 26.203 15.25 1 93.25 116 TYR B O 1
ATOM 2276 N N . LYS B 1 117 ? -5.246 25.031 13.344 1 95.88 117 LYS B N 1
ATOM 2277 C CA . LYS B 1 117 ? -5.723 23.812 13.977 1 95.88 117 LYS B CA 1
ATOM 2278 C C . LYS B 1 117 ? -4.707 22.672 13.82 1 95.88 117 LYS B C 1
ATOM 2280 O O . LYS B 1 117 ? -4.16 22.469 12.734 1 95.88 117 LYS B O 1
ATOM 2285 N N . VAL B 1 118 ? -4.422 21.953 14.961 1 96.88 118 VAL B N 1
ATOM 2286 C CA . VAL B 1 118 ? -3.471 20.844 14.922 1 96.88 118 VAL B CA 1
ATOM 2287 C C . VAL B 1 118 ? -4.172 19.547 15.312 1 96.88 118 VAL B C 1
ATOM 2289 O O . VAL B 1 118 ? -4.863 19.484 16.328 1 96.88 118 VAL B O 1
ATOM 2292 N N . CYS B 1 119 ? -4.035 18.547 14.477 1 97.75 119 CYS B N 1
ATOM 2293 C CA . CYS B 1 119 ? -4.535 17.219 14.789 1 97.75 119 CYS B CA 1
ATOM 2294 C C . CYS B 1 119 ? -3.406 16.188 14.758 1 97.75 119 CYS B C 1
ATOM 2296 O O . CYS B 1 119 ? -2.545 16.234 13.875 1 97.75 119 CYS B O 1
ATOM 2298 N N . THR B 1 120 ? -3.363 15.32 15.742 1 98.56 120 THR B N 1
ATOM 2299 C CA . THR B 1 120 ? -2.375 14.25 15.812 1 98.56 120 THR B CA 1
ATOM 2300 C C . THR B 1 120 ? -3.059 12.883 15.93 1 98.56 120 THR B C 1
ATOM 2302 O O . THR B 1 120 ? -4.164 12.781 16.469 1 98.56 120 THR B O 1
ATOM 2305 N N . ALA B 1 121 ? -2.449 11.844 15.336 1 98.81 121 ALA B N 1
ATOM 2306 C CA . ALA B 1 121 ? -2.963 10.477 15.391 1 98.81 121 ALA B CA 1
ATOM 2307 C C . ALA B 1 121 ? -1.824 9.469 15.508 1 98.81 121 ALA B C 1
ATOM 2309 O O . ALA B 1 121 ? -0.685 9.766 15.141 1 98.81 121 ALA B O 1
ATOM 2310 N N . CYS B 1 122 ? -2.113 8.344 16.031 1 98.75 122 CYS B N 1
ATOM 2311 C CA . CYS B 1 122 ? -1.223 7.188 16.078 1 98.75 122 CYS B CA 1
ATOM 2312 C C . CYS B 1 122 ? -1.909 5.941 15.539 1 98.75 122 CYS B C 1
ATOM 2314 O O . CYS B 1 122 ? -3.123 5.785 15.68 1 98.75 122 CYS B O 1
ATOM 2316 N N . CYS B 1 123 ? -1.151 5.148 14.961 1 98.25 123 CYS B N 1
ATOM 2317 C CA . CYS B 1 123 ? -1.685 3.877 14.484 1 98.25 123 CYS B CA 1
ATOM 2318 C C . CYS B 1 123 ? -0.624 2.785 14.547 1 98.25 123 CYS B C 1
ATOM 2320 O O . CYS B 1 123 ? 0.573 3.076 14.586 1 98.25 123 CYS B O 1
ATOM 2322 N N . GLU B 1 124 ? -1.078 1.591 14.586 1 97.38 124 GLU B N 1
ATOM 2323 C CA . GLU B 1 124 ? -0.215 0.414 14.609 1 97.38 124 GLU B CA 1
ATOM 2324 C C . GLU B 1 124 ? -0.331 -0.376 13.305 1 97.38 124 GLU B C 1
ATOM 2326 O O . GLU B 1 124 ? -1.437 -0.62 12.82 1 97.38 124 GLU B O 1
ATOM 2331 N N . GLY B 1 125 ? 0.816 -0.814 12.789 1 96.25 125 GLY B N 1
ATOM 2332 C CA . GLY B 1 125 ? 0.842 -1.63 11.586 1 96.25 125 GLY B CA 1
ATOM 2333 C C . GLY B 1 125 ? 1.676 -1.024 10.469 1 96.25 125 GLY B C 1
ATOM 2334 O O . GLY B 1 125 ? 2.088 0.135 10.555 1 96.25 125 GLY B O 1
ATOM 2335 N N . ASN B 1 126 ? 1.916 -1.811 9.422 1 96.5 126 ASN B N 1
ATOM 2336 C CA . ASN B 1 126 ? 2.785 -1.444 8.305 1 96.5 126 ASN B CA 1
ATOM 2337 C C . ASN B 1 126 ? 2.16 -0.35 7.445 1 96.5 126 ASN B C 1
ATOM 2339 O O . ASN B 1 126 ? 1.092 -0.546 6.863 1 96.5 126 ASN B O 1
ATOM 2343 N N . ILE B 1 127 ? 2.771 0.836 7.414 1 97.06 127 ILE B N 1
ATOM 2344 C CA . ILE B 1 127 ? 2.398 2.006 6.629 1 97.06 127 ILE B CA 1
ATOM 2345 C C . ILE B 1 127 ? 0.943 2.375 6.91 1 97.06 127 ILE B C 1
ATOM 2347 O O . ILE B 1 127 ? 0.206 2.762 6 1 97.06 127 ILE B O 1
ATOM 2351 N N . CYS B 1 128 ? 0.555 2.252 8.062 1 97.25 128 CYS B N 1
ATOM 2352 C CA . CYS B 1 128 ? -0.82 2.498 8.484 1 97.25 128 CYS B CA 1
ATOM 2353 C C . CYS B 1 128 ? -1.138 3.988 8.469 1 97.25 128 CYS B C 1
ATOM 2355 O O . CYS B 1 128 ? -2.305 4.379 8.531 1 97.25 128 CYS B O 1
ATOM 2357 N N . ASN B 1 129 ? -0.137 4.84 8.383 1 98.31 129 ASN B N 1
ATOM 2358 C CA . ASN B 1 129 ? -0.333 6.277 8.523 1 98.31 129 ASN B CA 1
ATOM 2359 C C . ASN B 1 129 ? -0.381 6.973 7.164 1 98.31 129 ASN B C 1
ATOM 2361 O O . ASN B 1 129 ? 0.053 8.117 7.031 1 98.31 129 ASN B O 1
ATOM 2365 N N . MET B 1 130 ? -0.932 6.324 6.234 1 97.75 130 MET B N 1
ATOM 2366 C CA . MET B 1 130 ? -0.998 6.898 4.895 1 97.75 130 MET B CA 1
ATOM 2367 C C . MET B 1 130 ? -1.868 8.148 4.883 1 97.75 130 MET B C 1
ATOM 2369 O O . MET B 1 130 ? -1.551 9.125 4.199 1 97.75 130 MET B O 1
ATOM 2373 N N . GLN B 1 131 ? -2.91 8.172 5.676 1 97.19 131 GLN B N 1
ATOM 2374 C CA . GLN B 1 131 ? -3.857 9.281 5.676 1 97.19 131 GLN B CA 1
ATOM 2375 C C . GLN B 1 131 ? -3.529 10.281 6.777 1 97.19 131 GLN B C 1
ATOM 2377 O O . GLN B 1 131 ? -2.711 10.008 7.656 1 97.19 131 GLN B O 1
ATOM 2382 N N . LEU B 1 132 ? -4.203 11.438 6.629 1 98.31 132 LEU B N 1
ATOM 2383 C CA . LEU B 1 132 ? -4.016 12.492 7.625 1 98.31 132 LEU B CA 1
ATOM 2384 C C . LEU B 1 132 ? -5.215 12.562 8.57 1 98.31 132 LEU B C 1
ATOM 2386 O O . LEU B 1 132 ? -6.359 12.414 8.133 1 98.31 132 LEU B O 1
ATOM 2390 N N . PRO B 1 133 ? -4.887 12.859 9.859 1 98.19 133 PRO B N 1
ATOM 2391 C CA . PRO B 1 133 ? -5.996 13.273 10.719 1 98.19 133 PRO B CA 1
ATOM 2392 C C . PRO B 1 133 ? -6.426 14.719 10.469 1 98.19 133 PRO B C 1
ATOM 2394 O O . PRO B 1 133 ? -5.578 15.609 10.375 1 98.19 133 PRO B O 1
ATOM 2397 N N . ARG B 1 134 ? -7.707 14.977 10.414 1 97 134 ARG B N 1
ATOM 2398 C CA . ARG B 1 134 ? -8.172 16.328 10.117 1 97 134 ARG B CA 1
ATOM 2399 C C . ARG B 1 134 ? -9.18 16.797 11.164 1 97 134 ARG B C 1
ATOM 2401 O O . ARG B 1 134 ? -9.453 18 11.273 1 97 134 ARG B O 1
ATOM 2408 N N . ASN B 1 135 ? -9.75 15.914 11.836 1 96.38 135 ASN B N 1
ATOM 2409 C CA . ASN B 1 135 ? -10.758 16.219 12.844 1 96.38 135 ASN B CA 1
ATOM 2410 C C . ASN B 1 135 ? -10.75 15.203 13.977 1 96.38 135 ASN B C 1
ATOM 2412 O O . ASN B 1 135 ? -9.922 14.289 13.992 1 96.38 135 ASN B O 1
ATOM 2416 N N . LYS B 1 136 ? -11.727 15.289 14.883 1 95.31 136 LYS B N 1
ATOM 2417 C CA . LYS B 1 136 ? -11.75 14.469 16.094 1 95.31 136 LYS B CA 1
ATOM 2418 C C . LYS B 1 136 ? -11.969 13 15.758 1 95.31 136 LYS B C 1
ATOM 2420 O O . LYS B 1 136 ? -11.477 12.117 16.469 1 95.31 136 LYS B O 1
ATOM 2425 N N . THR B 1 137 ? -12.664 12.703 14.703 1 96.12 137 THR B N 1
ATOM 2426 C CA . THR B 1 137 ? -12.984 11.328 14.328 1 96.12 137 THR B CA 1
ATOM 2427 C C . THR B 1 137 ? -11.758 10.625 13.758 1 96.12 137 THR B C 1
ATOM 2429 O O . THR B 1 137 ? -11.609 9.406 13.891 1 96.12 137 THR B O 1
ATOM 2432 N N . SER B 1 138 ? -10.859 11.422 13.172 1 96.81 138 SER B N 1
ATOM 2433 C CA . SER B 1 138 ? -9.688 10.828 12.531 1 96.81 138 SER B CA 1
ATOM 2434 C C . SER B 1 138 ? -8.438 11.008 13.383 1 96.81 138 SER B C 1
ATOM 2436 O O . SER B 1 138 ? -7.422 10.352 13.156 1 96.81 138 SER B O 1
ATOM 2438 N N . ALA B 1 139 ? -8.484 11.852 14.328 1 98.12 139 ALA B N 1
ATOM 2439 C CA . ALA B 1 139 ? -7.367 12.078 15.234 1 98.12 139 ALA B CA 1
ATOM 2440 C C . ALA B 1 139 ? -7.418 11.102 16.406 1 98.12 139 ALA B C 1
ATOM 2442 O O . ALA B 1 139 ? -7.633 11.516 17.562 1 98.12 139 ALA B O 1
ATOM 2443 N N . ILE B 1 140 ? -7.176 9.859 16.094 1 97.5 140 ILE B N 1
ATOM 2444 C CA . ILE B 1 140 ? -7.367 8.797 17.078 1 97.5 140 ILE B CA 1
ATOM 2445 C C . ILE B 1 140 ? -6.129 7.902 17.125 1 97.5 140 ILE B C 1
ATOM 2447 O O . ILE B 1 140 ? -5.242 8.023 16.281 1 97.5 140 ILE B O 1
ATOM 2451 N N . PHE B 1 141 ? -6.055 7.051 18.219 1 97.06 141 PHE B N 1
ATOM 2452 C CA . PHE B 1 141 ? -5.066 5.988 18.359 1 97.06 141 PHE B CA 1
ATOM 2453 C C . PHE B 1 141 ? -5.645 4.648 17.922 1 97.06 141 PHE B C 1
ATOM 2455 O O . PHE B 1 141 ? -6.492 4.078 18.609 1 97.06 141 PHE B O 1
ATOM 2462 N N . SER B 1 142 ? -5.18 4.148 16.75 1 95.75 142 SER B N 1
ATOM 2463 C CA . SER B 1 142 ? -5.711 2.906 16.203 1 95.75 142 SER B CA 1
ATOM 2464 C C . SER B 1 142 ? -4.727 1.756 16.391 1 95.75 142 SER B C 1
ATOM 2466 O O . SER B 1 142 ? -3.588 1.83 15.922 1 95.75 142 SER B O 1
ATOM 2468 N N . THR B 1 143 ? -5.074 0.702 17.062 1 92.06 143 THR B N 1
ATOM 2469 C CA . THR B 1 143 ? -4.211 -0.458 17.25 1 92.06 143 THR B CA 1
ATOM 2470 C C . THR B 1 143 ? -4.691 -1.632 16.406 1 92.06 143 THR B C 1
ATOM 2472 O O . THR B 1 143 ? -5.859 -1.685 16.016 1 92.06 143 THR B O 1
ATOM 2475 N N . THR B 1 144 ? -3.752 -2.328 15.914 1 81.38 144 THR B N 1
ATOM 2476 C CA . THR B 1 144 ? -4.066 -3.494 15.094 1 81.38 144 THR B CA 1
ATOM 2477 C C . THR B 1 144 ? -4.422 -4.691 15.969 1 81.38 144 THR B C 1
ATOM 2479 O O . THR B 1 144 ? -3.775 -4.938 16.984 1 81.38 144 THR B O 1
ATOM 2482 N N . SER B 1 145 ? -5.684 -4.859 16.359 1 61.47 145 SER B N 1
ATOM 2483 C CA . SER B 1 145 ? -5.992 -6.148 16.969 1 61.47 145 SER B CA 1
ATOM 2484 C C . SER B 1 145 ? -5.703 -7.301 16.016 1 61.47 145 SER B C 1
ATOM 2486 O O . SER B 1 145 ? -5.777 -7.137 14.789 1 61.47 145 SER B O 1
ATOM 2488 N N . PRO B 1 146 ? -4.996 -8.312 16.594 1 50.28 146 PRO B N 1
ATOM 2489 C CA . PRO B 1 146 ? -4.641 -9.422 15.703 1 50.28 146 PRO B CA 1
ATOM 2490 C C . PRO B 1 146 ? -5.715 -9.711 14.656 1 50.28 146 PRO B C 1
ATOM 2492 O O . PRO B 1 146 ? -6.906 -9.539 14.93 1 50.28 146 PRO B O 1
ATOM 2495 N N . LEU B 1 147 ? -5.398 -9.336 13.406 1 45.41 147 LEU B N 1
ATOM 2496 C CA . LEU B 1 147 ? -6.285 -9.938 12.414 1 45.41 147 LEU B CA 1
ATOM 2497 C C . LEU B 1 147 ? -6.992 -11.164 12.984 1 45.41 147 LEU B C 1
ATOM 2499 O O . LEU B 1 147 ? -6.363 -12 13.633 1 45.41 147 LEU B O 1
ATOM 2503 N N . HIS B 1 148 ? -8.148 -10.961 13.547 1 36.81 148 HIS B N 1
ATOM 2504 C CA . HIS B 1 148 ? -8.891 -12.156 13.93 1 36.81 148 HIS B CA 1
ATOM 2505 C C . HIS B 1 148 ? -8.453 -13.359 13.102 1 36.81 148 HIS B C 1
ATOM 2507 O O . HIS B 1 148 ? -8.664 -13.391 11.883 1 36.81 148 HIS B O 1
ATOM 2513 N N . SER B 1 149 ? -7.203 -13.68 13.234 1 35.25 149 SER B N 1
ATOM 2514 C CA . SER B 1 149 ? -7.312 -15.078 12.828 1 35.25 149 SER B CA 1
ATOM 2515 C C . SER B 1 149 ? -8.695 -15.633 13.156 1 35.25 149 SER B C 1
ATOM 2517 O O . SER B 1 149 ? -9.164 -15.5 14.289 1 35.25 149 SER B O 1
ATOM 2519 N N . THR B 1 150 ? -9.625 -15.383 12.297 1 32.09 150 THR B N 1
ATOM 2520 C CA . THR B 1 150 ? -10.727 -16.312 12.57 1 32.09 150 THR B CA 1
ATOM 2521 C C . THR B 1 150 ? -10.219 -17.547 13.312 1 32.09 150 THR B C 1
ATOM 2523 O O . THR B 1 150 ? -9.594 -18.422 12.711 1 32.09 150 THR B O 1
ATOM 2526 N N . ASN B 1 151 ? -9.43 -17.359 14.289 1 30.47 151 ASN B N 1
ATOM 2527 C CA . ASN B 1 151 ? -9.547 -18.531 15.156 1 30.47 151 ASN B CA 1
ATOM 2528 C C . ASN B 1 151 ? -10.984 -19.047 15.219 1 30.47 151 ASN B C 1
ATOM 2530 O O . ASN B 1 151 ? -11.898 -18.281 15.539 1 30.47 151 ASN B O 1
ATOM 2534 N N . GLY B 1 152 ? -11.25 -19.812 14.25 1 29.34 152 GLY B N 1
ATOM 2535 C CA . GLY B 1 152 ? -12.359 -20.719 14.461 1 29.34 152 GLY B CA 1
ATOM 2536 C C . GLY B 1 152 ? -12.586 -21.047 15.922 1 29.34 152 GLY B C 1
ATOM 2537 O O . GLY B 1 152 ? -11.992 -22 16.453 1 29.34 152 GLY B O 1
ATOM 2538 N N . GLN B 1 153 ? -12.258 -20.141 16.75 1 29.23 153 GLN B N 1
ATOM 2539 C CA . GLN B 1 153 ? -12.969 -20.609 17.938 1 29.23 153 GLN B CA 1
ATOM 2540 C C . GLN B 1 153 ? -14.367 -21.094 17.578 1 29.23 153 GLN B C 1
ATOM 2542 O O . GLN B 1 153 ? -15.219 -20.312 17.156 1 29.23 153 GLN B O 1
ATOM 2547 N N . VAL B 1 154 ? -14.227 -22.25 17.016 1 30.2 154 VAL B N 1
ATOM 2548 C CA . VAL B 1 154 ? -15.391 -23.125 17.141 1 30.2 154 VAL B CA 1
ATOM 2549 C C . VAL B 1 154 ? -16.078 -22.906 18.484 1 30.2 154 VAL B C 1
ATOM 2551 O O . VAL B 1 154 ? -15.516 -23.219 19.531 1 30.2 154 VAL B O 1
ATOM 2554 N N . ASN B 1 155 ? -16.25 -21.625 18.766 1 27.27 155 ASN B N 1
ATOM 2555 C CA . ASN B 1 155 ? -17.312 -21.719 19.75 1 27.27 155 ASN B CA 1
ATOM 2556 C C . ASN B 1 155 ? -18.297 -22.844 19.406 1 27.27 155 ASN B C 1
ATOM 2558 O O . ASN B 1 155 ? -19 -22.781 18.406 1 27.27 155 ASN B O 1
ATOM 2562 N N . THR B 1 156 ? -17.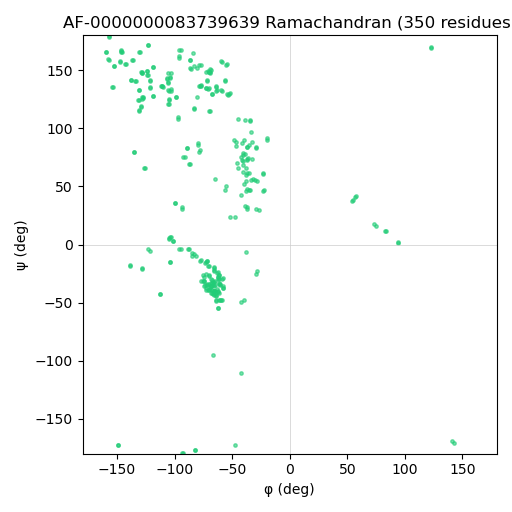75 -23.953 19.672 1 28.8 156 THR B N 1
ATOM 2563 C CA . THR B 1 156 ? -18.625 -25.094 19.859 1 28.8 156 THR B CA 1
ATOM 2564 C C . THR B 1 156 ? -19.906 -24.672 20.578 1 28.8 156 THR B C 1
ATOM 2566 O O . THR B 1 156 ? -19.922 -24.469 21.781 1 28.8 156 THR B O 1
ATOM 2569 N N . ASN B 1 157 ? -20.312 -23.453 20.328 1 26.72 157 ASN B N 1
ATOM 2570 C CA . ASN B 1 157 ? -21.688 -23.531 20.797 1 26.72 157 ASN B CA 1
ATOM 2571 C C . ASN B 1 157 ? -22.359 -24.844 20.391 1 26.72 157 ASN B C 1
ATOM 2573 O O . ASN B 1 157 ? -22.5 -25.125 19.203 1 26.72 157 ASN B O 1
ATOM 2577 N N . TRP B 1 158 ? -21.922 -25.844 21.062 1 28.08 158 TRP B N 1
ATOM 2578 C CA . TRP B 1 158 ? -22.703 -27.062 21.219 1 28.08 158 TRP B CA 1
ATOM 2579 C C . TRP B 1 158 ? -24.203 -26.75 21.156 1 28.08 158 TRP B C 1
ATOM 2581 O O . TRP B 1 158 ? -24.734 -26.062 22.031 1 28.08 158 TRP B O 1
ATOM 2591 N N . LEU B 1 159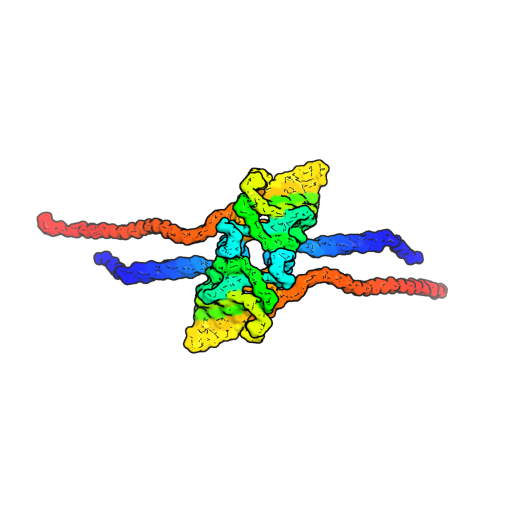 ? -24.516 -26.094 20.031 1 26.62 159 LEU B N 1
ATOM 2592 C CA . LEU B 1 159 ? -25.953 -26.297 19.953 1 26.62 159 LEU B CA 1
ATOM 2593 C C . LEU B 1 159 ? -26.344 -27.672 20.469 1 26.62 159 LEU B C 1
ATOM 2595 O O . LEU B 1 159 ? -25.781 -28.688 20.031 1 26.62 159 LEU B O 1
ATOM 2599 N N . LEU B 1 160 ? -26.5 -27.688 21.766 1 27.22 160 LEU B N 1
ATOM 2600 C CA . LEU B 1 160 ? -27.266 -28.734 22.422 1 27.22 160 LEU B CA 1
ATOM 2601 C C . LEU B 1 160 ? -28.391 -29.219 21.531 1 27.22 160 LEU B C 1
ATOM 2603 O O . LEU B 1 160 ? -29.328 -28.484 21.234 1 27.22 160 LEU B O 1
ATOM 2607 N N . ILE B 1 161 ? -28 -29.688 20.281 1 29.39 161 ILE B N 1
ATOM 2608 C CA . ILE B 1 161 ? -29.031 -30.562 19.719 1 29.39 161 ILE B CA 1
ATOM 2609 C C . ILE B 1 161 ? -29.656 -31.406 20.812 1 29.39 161 ILE B C 1
ATOM 2611 O O . ILE B 1 161 ? -28.984 -32.281 21.406 1 29.39 161 ILE B O 1
ATOM 2615 N N . GLY B 1 162 ? -30.25 -30.641 21.797 1 28.86 162 GLY B N 1
ATOM 2616 C CA . GLY B 1 162 ? -31.234 -31.344 22.594 1 28.86 162 GLY B CA 1
ATOM 2617 C C . GLY B 1 162 ? -32.062 -32.344 21.781 1 28.86 162 GLY B C 1
ATOM 2618 O O . GLY B 1 162 ? -32.781 -31.938 20.875 1 28.86 162 GLY B O 1
ATOM 2619 N N . CYS B 1 163 ? -31.312 -33.344 21.219 1 31.81 163 CYS B N 1
ATOM 2620 C CA . CYS B 1 163 ? -32.094 -34.531 20.906 1 31.81 163 CYS B CA 1
ATOM 2621 C C . CYS B 1 163 ? -33.188 -34.75 21.953 1 31.81 163 CYS B C 1
ATOM 2623 O O . CYS B 1 163 ? -32.906 -35.062 23.109 1 31.81 163 CYS B O 1
ATOM 2625 N N . LEU B 1 164 ? -34.094 -33.656 21.984 1 32.16 164 LEU B N 1
ATOM 2626 C CA . LEU B 1 164 ? -35.375 -33.906 22.609 1 32.16 164 LEU B CA 1
ATOM 2627 C C . LEU B 1 164 ? -35.844 -35.312 22.266 1 32.16 164 LEU B C 1
ATOM 2629 O O . LEU B 1 164 ? -36.219 -35.594 21.109 1 32.16 164 LEU B O 1
ATOM 2633 N N . SER B 1 165 ? -35 -36.312 22.547 1 32.38 165 SER B N 1
ATOM 2634 C CA . SER B 1 165 ? -35.562 -37.656 22.656 1 32.38 165 SER B CA 1
ATOM 2635 C C . SER B 1 165 ? -36.906 -37.625 23.391 1 32.38 165 SER B C 1
ATOM 2637 O O . SER B 1 165 ? -37 -37.156 24.516 1 32.38 165 SER B O 1
ATOM 2639 N N . THR B 1 166 ? -37.938 -37.188 22.531 1 32.12 166 THR B N 1
ATOM 2640 C CA . THR B 1 166 ? -39.281 -37.562 22.969 1 32.12 166 THR B CA 1
ATOM 2641 C C . THR B 1 166 ? -39.281 -38.906 23.703 1 32.12 166 THR B C 1
ATOM 2643 O O . THR B 1 166 ? -38.75 -39.875 23.188 1 32.12 166 THR B O 1
ATOM 2646 N N . ALA B 1 167 ? -39.062 -38.812 24.953 1 30.22 167 ALA B N 1
ATOM 2647 C CA . ALA B 1 167 ? -39.531 -39.781 25.922 1 30.22 167 ALA B CA 1
ATOM 2648 C C . ALA B 1 167 ? -40.938 -40.281 25.578 1 30.22 167 ALA B C 1
ATOM 2650 O O . ALA B 1 167 ? -41.906 -39.594 25.859 1 30.22 167 ALA B O 1
ATOM 2651 N N . VAL B 1 168 ? -41.156 -40.344 24.172 1 30.22 168 VAL B N 1
ATOM 2652 C CA . VAL B 1 168 ? -42.438 -41 24.094 1 30.22 168 VAL B CA 1
ATOM 2653 C C . VAL B 1 168 ? -42.375 -42.344 24.828 1 30.22 168 VAL B C 1
ATOM 2655 O O . VAL B 1 168 ? -41.75 -43.281 24.344 1 30.22 168 VAL B O 1
ATOM 2658 N N . VAL B 1 169 ? -41.812 -42.312 26.016 1 30.47 169 VAL B N 1
ATOM 2659 C CA . VAL B 1 169 ? -42.094 -43.5 26.797 1 30.47 169 VAL B CA 1
ATOM 2660 C C . VAL B 1 169 ? -43.594 -43.812 26.703 1 30.47 169 VAL B C 1
ATOM 2662 O O . VAL B 1 169 ? -44.438 -43 27.094 1 30.47 169 VAL B O 1
ATOM 2665 N N . SER B 1 170 ? -43.938 -44.531 25.609 1 30.98 170 SER B N 1
ATOM 2666 C CA . SER B 1 170 ? -45.219 -45.25 25.516 1 30.98 170 SER B CA 1
ATOM 2667 C C . SER B 1 170 ? -45.656 -45.781 26.875 1 30.98 170 SER B C 1
ATOM 2669 O O . SER B 1 170 ? -44.906 -46.531 27.516 1 30.98 170 SER B O 1
ATOM 2671 N N . ALA B 1 171 ? -46.5 -45.094 27.562 1 30.45 171 ALA B N 1
ATOM 2672 C CA . ALA B 1 171 ? -47.375 -45.531 28.641 1 30.45 171 ALA B CA 1
ATOM 2673 C C . ALA B 1 171 ? -48.188 -46.75 28.234 1 30.45 171 ALA B C 1
ATOM 2675 O O . ALA B 1 171 ? -49.219 -47.062 28.828 1 30.45 171 ALA B O 1
ATOM 2676 N N . THR B 1 172 ? -47.75 -47.594 27.234 1 27.56 172 THR B N 1
ATOM 2677 C CA . THR B 1 172 ? -48.75 -48.594 26.984 1 27.56 172 THR B CA 1
ATOM 2678 C C . THR B 1 172 ? -49.25 -49.219 28.281 1 27.56 172 THR B C 1
ATOM 2680 O O . THR B 1 172 ? -48.531 -49.156 29.297 1 27.56 172 THR B O 1
ATOM 2683 N N . LEU B 1 173 ? -50.188 -50.438 28.094 1 27.84 173 LEU B N 1
ATOM 2684 C CA . LEU B 1 173 ? -51.375 -51.219 28.359 1 27.84 173 LEU B CA 1
ATOM 2685 C C . LEU B 1 173 ? -51.219 -52.031 29.641 1 27.84 173 LEU B C 1
ATOM 2687 O O . LEU B 1 173 ? -50.156 -52.625 29.875 1 27.84 173 LEU B O 1
ATOM 2691 N N . ALA B 1 174 ? -52.188 -51.875 30.531 1 29.95 174 ALA B N 1
ATOM 2692 C CA . ALA B 1 174 ? -52.906 -52.469 31.672 1 29.95 174 ALA B CA 1
ATOM 2693 C C . ALA B 1 174 ? -53.094 -53.969 31.484 1 29.95 174 ALA B C 1
ATOM 2695 O O . ALA B 1 174 ? -53.719 -54.625 32.344 1 29.95 174 ALA B O 1
ATOM 2696 N N . SER B 1 175 ? -52.781 -54.688 30.375 1 27.03 175 SER B N 1
ATOM 2697 C CA . SER B 1 175 ? -53.625 -55.875 30.547 1 27.03 175 SER B CA 1
ATOM 2698 C C . SER B 1 175 ? -53.219 -56.688 31.781 1 27.03 175 SER B C 1
ATOM 2700 O O . SER B 1 175 ? -53.781 -57.719 32.062 1 27.03 175 SER B O 1
ATOM 2702 N N . GLY B 1 176 ? -51.875 -56.75 32.25 1 24.23 176 GLY B N 1
ATOM 2703 C CA . GLY B 1 176 ? -52.125 -57.938 33.031 1 24.23 176 GLY B CA 1
ATOM 2704 C C . GLY B 1 176 ? -53.062 -57.719 34.188 1 24.23 176 GLY B C 1
ATOM 2705 O O . GLY B 1 176 ? -54.031 -58.5 34.375 1 24.23 176 GLY B O 1
ATOM 2706 N N . VAL B 1 177 ? -52.719 -57.469 35.406 1 22.28 177 VAL B N 1
ATOM 2707 C CA . VAL B 1 177 ? -53.75 -57.719 36.438 1 22.28 177 VAL B CA 1
ATOM 2708 C C . VAL B 1 177 ? -54.688 -56.531 36.531 1 22.28 177 VAL B C 1
ATOM 2710 O O . VAL B 1 177 ? -54.281 -55.375 36.344 1 22.28 177 VAL B O 1
#

pLDDT: mean 78.49, std 25.6, range [22.28, 98.88]

Sequence (354 aa):
MMAHWPKVAWVLLLTVIADWLEAAQSRDFTVKDIIFLHPSTTPHPGGFKCFTCKDAPDNYECNRWAPDVYCPRDSRYCYTFHMMDTLGGSVSVTKRCVTLDDCQSIGCTDASHEGYKVCTACCEGNICNMQLPRNKTSAIFSTTSPLHSTNGQVNTNWLLIGCLSTAVVSATLASGVMMAHWPKVAWVLLLTVIADWLEAAQSRDFTVKDIIFLHPSTTPHPGGFKCFTCKDAPDNYECNRWAPDVYCPRDSRYCYTFHMMDTLGGSVSVTKRCVTLDDCQSIGCTDASHEGYKVCTACCEGNICNMQLPRNKTSAIFSTTSPLHSTNGQVNTNWLLIGCLSTAVVSATLASGV

Solvent-accessible surface area (backbone atoms only — not comparable to full-atom values): 20149 Å² total; per-residue (Å²): 132,80,78,72,72,54,74,64,55,56,54,49,50,53,49,52,50,50,50,48,49,51,59,71,61,61,58,76,63,51,77,74,51,50,28,72,40,55,41,84,66,43,97,45,92,81,34,33,32,32,47,35,37,74,66,19,54,33,65,33,61,24,56,60,67,15,51,74,50,68,42,59,87,81,39,66,30,26,36,39,41,29,33,22,39,83,84,65,47,61,57,29,24,32,27,34,67,27,43,70,80,76,53,72,78,57,28,62,47,73,40,76,94,76,52,31,36,37,18,21,24,28,28,35,42,23,47,55,52,74,67,80,31,81,44,71,89,52,12,40,79,46,72,67,63,74,71,69,59,76,61,70,66,65,66,67,66,67,69,69,70,66,73,68,70,71,75,68,72,69,73,62,69,87,68,82,136,132,79,78,74,72,54,74,64,57,58,54,50,50,52,47,50,49,50,48,47,48,50,58,69,61,62,58,76,64,50,78,75,52,48,28,72,40,54,41,85,67,44,96,46,92,80,36,35,29,34,47,34,39,73,67,20,53,33,64,32,62,25,55,60,65,15,52,73,52,69,42,61,87,82,38,64,30,24,36,39,41,30,31,21,39,83,86,64,47,62,57,29,25,32,28,34,66,26,44,71,79,76,54,71,78,55,29,62,47,72,41,75,92,75,51,31,36,38,17,20,26,29,29,34,43,22,45,56,54,75,67,80,32,80,43,71,89,50,11,40,80,46,72,65,63,73,71,69,60,74,61,70,64,64,65,66,67,66,67,69,73,65,71,72,66,72,72,68,68,75,77,76,82,71,71,79,127

Organism: Esox lucius (NCBI:txid8010)

InterPro domains:
  IPR039457 Ly6/PLAUR domain-containing protein 6-like [PTHR31171] (3-167)
  IPR045860 Snake toxin-like superfamily [G3DSA:2.10.60.10] (45-132)
  IPR045860 Snake toxin-like superfamily [SSF57302] (46-130)

Secondary structure (DSSP, 8-state):
------HHHHHHHHHHHHHHHHHHH-PPP-GGGGGG---TT-SSTT--B---EEEESSHHHHHHT----BPPTT--EEEEEEEE-TTS-EEEEEEEEE-GGGGTT-EEEEETTTTEEEEEEEE-STTTT-S---STTTS-EE----------------------------GGG----/------HHHHHHHHHHHHHHHHHHH-PPP-GGGGGG---TT-SSTT--B---EEEESSHHHHHHT----BPPTT--EEEEEEEE-TTS-EEEEEEEEE-GGGGTT-EEEEETTTTEEEEEEEE-STTTT-SPP-STTTS-EE-----------------------------------

Radius of gyration: 32.03 Å; Cα contacts (8 Å, |Δi|>4): 600; chains: 2; bounding box: 73×122×83 Å